Protein AF-A0A842STN9-F1 (afdb_monomer_lite)

Sequence (355 aa):
MSSIGWNVNGSNPKSRVNRVDYIHESNGKIFYVTTGVNTETNQYVDSDLVSQDDIIGVVDLSKEAYLALNEMMARRYVPSITAFGMTSESANKLEEFVRKKSTYLRNAFENAKGEAASRGLKLVSPNDPNMELSFEEFTLACIESYNGKNKFYGDAILTWKHEDCGHVWENTYNNIKQNLGTCPKCDGSYTNQILTNNICENLFRKLGYIKDNTLYQREYSLKKIFPNLDVHHAVHVDGYVELNIKDKNGNYIKLAIEYQGRQHDRRESIGFEAYKFLTHNLDVKKNTREYKKLLIDWQDQIKRDQFKVKYFENENKNGYYLVVIDYDVKLEERQGEIIRQFKEQTGIDISNQLK

pLDDT: mean 77.78, std 22.51, range [23.75, 98.5]

Foldseek 3Di:
DDDDDDDDPDDDDDDFAWDFPDWDDDPNWIWTWTWTPCVPPDVDTDTDIDTPVNDPDADADDPVRVVVVVVCVVVVVDVDDHYHHHDPVVVVVVCVVCVVVLVVLVVVVVVLQVLQVVLQKAFAPPVDRVHGDDSVNQQVQLSVQDPPPDDRAQQRWTWMARNPPRDIDTDGSVCSVVVNDDRCVVVCQVVVLVLLLVLVVCLLVVLVFADPPWDWDAFAFVCVVPVPDPDDRNDTFGTWGFTNDAFPLRATAIETEHEDPQLLDPDCVTNLCVQCSVVVNNVDDPPDPVSVVSVVVSVVVNVVVVVVQVVQLVCLSVNYHYQYHYNPQDSVCSSVSSQVRCCVSRVDRCPVVVD

Structure (mmCIF, N/CA/C/O backbone):
data_AF-A0A842STN9-F1
#
_entry.id   AF-A0A842STN9-F1
#
loop_
_atom_site.group_PDB
_atom_site.id
_atom_site.type_symbol
_atom_site.label_atom_id
_atom_site.label_alt_id
_atom_site.label_comp_id
_atom_site.label_asym_id
_atom_site.label_entity_id
_atom_site.label_seq_id
_atom_site.pdbx_PDB_ins_code
_atom_site.Cartn_x
_atom_site.Cartn_y
_atom_site.Cartn_z
_atom_site.occupancy
_atom_site.B_iso_or_equiv
_atom_site.auth_seq_id
_atom_site.auth_comp_id
_atom_site.auth_asym_id
_atom_site.auth_atom_id
_atom_site.pdbx_PDB_model_num
ATOM 1 N N . MET A 1 1 ? 28.591 55.674 4.150 1.00 33.25 1 MET A N 1
ATOM 2 C CA . MET A 1 1 ? 27.130 55.578 3.957 1.00 33.25 1 MET A CA 1
ATOM 3 C C . MET A 1 1 ? 26.852 54.490 2.928 1.00 33.25 1 MET A C 1
ATOM 5 O O . MET A 1 1 ? 27.421 54.565 1.852 1.00 33.25 1 MET A O 1
ATOM 9 N N . SER A 1 2 ? 26.030 53.508 3.325 1.00 31.44 2 SER A N 1
ATOM 10 C CA . SER A 1 2 ? 25.199 52.577 2.524 1.00 31.44 2 SER A CA 1
ATOM 11 C C . SER A 1 2 ? 25.815 51.624 1.469 1.00 31.44 2 SER A C 1
ATOM 13 O O . SER A 1 2 ? 26.354 52.040 0.453 1.00 31.44 2 SER A O 1
ATOM 15 N N . SER A 1 3 ? 25.593 50.331 1.763 1.00 33.94 3 SER A N 1
ATOM 16 C CA . SER A 1 3 ? 25.534 49.063 0.990 1.00 33.94 3 SER A CA 1
ATOM 17 C C . SER A 1 3 ? 25.112 49.147 -0.492 1.00 33.94 3 SER A C 1
ATOM 19 O O . SER A 1 3 ? 24.377 50.057 -0.853 1.00 33.94 3 SER A O 1
ATOM 21 N N . ILE A 1 4 ? 25.462 48.204 -1.387 1.00 29.80 4 ILE A N 1
ATOM 22 C CA . ILE A 1 4 ? 25.014 46.787 -1.467 1.00 29.80 4 ILE A CA 1
ATOM 23 C C . ILE A 1 4 ? 26.045 45.952 -2.260 1.00 29.80 4 ILE A C 1
ATOM 25 O O . ILE A 1 4 ? 26.559 46.412 -3.275 1.00 29.80 4 ILE A O 1
ATOM 29 N N . GLY A 1 5 ? 26.326 44.723 -1.811 1.00 33.94 5 GLY A N 1
ATOM 30 C CA . GLY A 1 5 ? 27.140 43.741 -2.540 1.00 33.94 5 GLY A CA 1
ATOM 31 C C . GLY A 1 5 ? 26.309 42.756 -3.362 1.00 33.94 5 GLY A C 1
ATOM 32 O O . GLY A 1 5 ? 25.115 42.660 -3.135 1.00 33.94 5 GLY A O 1
ATOM 33 N N . TRP A 1 6 ? 26.966 41.994 -4.241 1.00 23.75 6 TRP A N 1
ATOM 34 C CA . TRP A 1 6 ? 26.728 40.562 -4.476 1.00 23.75 6 TRP A CA 1
ATOM 35 C C . TRP A 1 6 ? 28.045 39.929 -4.932 1.00 23.75 6 TRP A C 1
ATOM 37 O O . TRP A 1 6 ? 28.757 40.460 -5.781 1.00 23.75 6 TRP A O 1
ATOM 47 N N . ASN A 1 7 ? 28.371 38.807 -4.302 1.00 34.47 7 ASN A N 1
ATOM 48 C CA . ASN A 1 7 ? 29.535 37.982 -4.563 1.00 34.47 7 ASN A CA 1
ATOM 49 C C . ASN A 1 7 ? 29.115 36.911 -5.580 1.00 34.47 7 ASN A C 1
ATOM 51 O O . ASN A 1 7 ? 28.191 36.149 -5.296 1.00 34.47 7 ASN A O 1
ATOM 55 N N . VAL A 1 8 ? 29.768 36.849 -6.742 1.00 26.72 8 VAL A N 1
ATOM 56 C CA . VAL A 1 8 ? 29.664 35.715 -7.673 1.00 26.72 8 VAL A CA 1
ATOM 57 C C . VAL A 1 8 ? 31.074 35.406 -8.170 1.00 26.72 8 VAL A C 1
ATOM 59 O O . VAL A 1 8 ? 31.540 35.944 -9.170 1.00 26.72 8 VAL A O 1
ATOM 62 N N . ASN A 1 9 ? 31.784 34.565 -7.419 1.00 33.38 9 ASN A N 1
ATOM 63 C CA . ASN A 1 9 ? 32.996 33.913 -7.900 1.00 33.38 9 ASN A CA 1
ATOM 64 C C . ASN A 1 9 ? 32.600 32.761 -8.826 1.00 33.38 9 ASN A C 1
ATOM 66 O O . ASN A 1 9 ? 31.822 31.895 -8.431 1.00 33.38 9 ASN A O 1
ATOM 70 N N . GLY A 1 10 ? 33.186 32.735 -10.024 1.00 28.61 10 GLY A N 1
ATOM 71 C CA . GLY A 1 10 ? 33.136 31.579 -10.918 1.00 28.61 10 GLY A CA 1
ATOM 72 C C . GLY A 1 10 ? 32.986 31.931 -12.394 1.00 28.61 10 GLY A C 1
ATOM 73 O O . GLY A 1 10 ? 32.081 31.423 -13.048 1.00 28.61 10 GLY A O 1
ATOM 74 N N . SER A 1 11 ? 33.846 32.795 -12.941 1.00 30.22 11 SER A N 1
ATOM 75 C CA . SER A 1 11 ? 33.965 32.938 -14.391 1.00 30.22 11 SER A CA 1
ATOM 76 C C . SER A 1 11 ? 34.753 31.762 -14.981 1.00 30.22 11 SER A C 1
ATOM 78 O O . SER A 1 11 ? 35.899 31.489 -14.636 1.00 30.22 11 SER A O 1
ATOM 80 N N . ASN A 1 12 ? 34.070 31.068 -15.883 1.00 33.78 12 ASN A N 1
ATOM 81 C CA . ASN A 1 12 ? 34.520 30.021 -16.794 1.00 33.78 12 ASN A CA 1
ATOM 82 C C . ASN A 1 12 ? 35.897 30.325 -17.441 1.00 33.78 12 ASN A C 1
ATOM 84 O O . ASN A 1 12 ? 36.041 31.405 -18.029 1.00 33.78 12 ASN A O 1
ATOM 88 N N . PRO A 1 13 ? 36.888 29.410 -17.438 1.00 37.28 13 PRO A N 1
ATOM 89 C CA . PRO A 1 13 ? 38.087 29.595 -18.244 1.00 37.28 13 PRO A CA 1
ATOM 90 C C . PRO A 1 13 ? 37.757 29.311 -19.715 1.00 37.28 13 PRO A C 1
ATOM 92 O O . PRO A 1 13 ? 37.380 28.202 -20.091 1.00 37.28 13 PRO A O 1
ATOM 95 N N . LYS A 1 14 ? 37.894 30.334 -20.565 1.00 37.81 14 LYS A N 1
ATOM 96 C CA . LYS A 1 14 ? 37.842 30.190 -22.026 1.00 37.81 14 LYS A CA 1
ATOM 97 C C . LYS A 1 14 ? 38.996 29.286 -22.478 1.00 37.81 14 LYS A C 1
ATOM 99 O O . LYS A 1 14 ? 40.156 29.668 -22.348 1.00 37.81 14 LYS A O 1
ATOM 104 N N . SER A 1 15 ? 38.684 28.116 -23.028 1.00 37.38 15 SER A N 1
ATOM 105 C CA . SER A 1 15 ? 39.655 27.215 -23.656 1.00 37.38 15 SER A CA 1
ATOM 106 C C . SER A 1 15 ? 40.291 27.885 -24.882 1.00 37.38 15 SER A C 1
ATOM 108 O O . SER A 1 15 ? 39.589 28.199 -25.847 1.00 37.38 15 SER A O 1
ATOM 110 N N . ARG A 1 16 ? 41.608 28.119 -24.851 1.00 40.28 16 ARG A N 1
ATOM 111 C CA . ARG A 1 16 ? 42.390 28.593 -26.005 1.00 40.28 16 ARG A CA 1
ATOM 112 C C . ARG A 1 16 ? 42.904 27.388 -26.801 1.00 40.28 16 ARG A C 1
ATOM 114 O O . ARG A 1 16 ? 43.329 26.398 -26.216 1.00 40.28 16 ARG A O 1
ATOM 121 N N . VAL A 1 17 ? 42.847 27.477 -28.129 1.00 40.00 17 VAL A N 1
ATOM 122 C CA . VAL A 1 17 ? 43.454 26.507 -29.053 1.00 40.00 17 VAL A CA 1
ATOM 123 C C . VAL A 1 17 ? 44.733 27.142 -29.583 1.00 40.00 17 VAL A C 1
ATOM 125 O O . VAL A 1 17 ? 44.665 28.260 -30.098 1.00 40.00 17 VAL A O 1
ATOM 128 N N . ASN A 1 18 ? 45.869 26.451 -29.472 1.00 44.69 18 ASN A N 1
ATOM 129 C CA . ASN A 1 18 ? 47.164 26.957 -29.927 1.00 44.69 18 ASN A CA 1
ATOM 130 C C . ASN A 1 18 ? 47.717 26.103 -31.080 1.00 44.69 18 ASN A C 1
ATOM 132 O O . ASN A 1 18 ? 47.583 24.879 -31.077 1.00 44.69 18 ASN A O 1
ATOM 136 N N . ARG A 1 19 ? 48.362 26.745 -32.057 1.00 46.25 19 ARG A N 1
ATOM 137 C CA . ARG A 1 19 ? 49.140 26.109 -33.131 1.00 46.25 19 ARG A CA 1
ATOM 138 C C . ARG A 1 19 ? 50.621 26.199 -32.775 1.00 46.25 19 ARG A C 1
ATOM 140 O O . ARG A 1 19 ? 51.052 27.244 -32.309 1.00 46.25 19 ARG A O 1
ATOM 147 N N . VAL A 1 20 ? 51.399 25.137 -32.993 1.00 50.66 20 VAL A N 1
ATOM 148 C CA . VAL A 1 20 ? 52.867 25.216 -32.885 1.00 50.66 20 VAL A CA 1
ATOM 149 C C . VAL A 1 20 ? 53.389 25.955 -34.108 1.00 50.66 20 VAL A C 1
ATOM 151 O O . VAL A 1 20 ? 53.215 25.478 -35.231 1.00 50.66 20 VAL A O 1
ATOM 154 N N . ASP A 1 21 ? 54.011 27.107 -33.886 1.00 48.44 21 ASP A N 1
ATOM 155 C CA . ASP A 1 21 ? 54.579 27.908 -34.969 1.00 48.44 21 ASP A CA 1
ATOM 156 C C . ASP A 1 21 ? 56.034 27.532 -35.235 1.00 48.44 21 ASP A C 1
ATOM 158 O O . ASP A 1 21 ? 56.427 27.413 -36.395 1.00 48.44 21 ASP A O 1
ATOM 162 N N . TYR A 1 22 ? 56.826 27.276 -34.187 1.00 47.94 22 TYR A N 1
ATOM 163 C CA . TYR A 1 22 ? 58.155 26.689 -34.340 1.00 47.94 22 TYR A CA 1
ATOM 164 C C . TYR A 1 22 ? 58.669 26.039 -33.047 1.00 47.94 22 TYR A C 1
ATOM 166 O O . TYR A 1 22 ? 58.123 26.221 -31.956 1.00 47.94 22 TYR A O 1
ATOM 174 N N . ILE A 1 23 ? 59.737 25.257 -33.202 1.00 54.19 23 ILE A N 1
ATOM 175 C CA . ILE A 1 23 ? 60.410 24.518 -32.134 1.00 54.19 23 ILE A CA 1
ATOM 176 C C . ILE A 1 23 ? 61.705 25.257 -31.790 1.00 54.19 23 ILE A C 1
ATOM 178 O O . ILE A 1 23 ? 62.507 25.551 -32.677 1.00 54.19 23 ILE A O 1
ATOM 182 N N . HIS A 1 24 ? 61.901 25.563 -30.511 1.00 51.47 24 HIS A N 1
ATOM 183 C CA . HIS A 1 24 ? 63.073 26.267 -30.004 1.00 51.47 24 HIS A CA 1
ATOM 184 C C . HIS A 1 24 ? 63.834 25.377 -29.023 1.00 51.47 24 HIS A C 1
ATOM 186 O O . HIS A 1 24 ? 63.256 24.900 -28.053 1.00 51.47 24 HIS A O 1
ATOM 192 N N . GLU A 1 25 ? 65.130 25.172 -29.241 1.00 56.88 25 GLU A N 1
ATOM 193 C CA . GLU A 1 25 ? 65.984 24.446 -28.299 1.00 56.88 25 GLU A CA 1
ATOM 194 C C . GLU A 1 25 ? 66.880 25.427 -27.538 1.00 56.88 25 GLU A C 1
ATOM 196 O O . GLU A 1 25 ? 67.550 26.268 -28.140 1.00 56.88 25 GLU A O 1
ATOM 201 N N . SER A 1 26 ? 66.887 25.333 -26.208 1.00 57.41 26 SER A N 1
ATOM 202 C CA . SER A 1 26 ? 67.705 26.184 -25.342 1.00 57.41 26 SER A CA 1
ATOM 203 C C . SER A 1 26 ? 68.160 25.419 -24.106 1.00 57.41 26 SER A C 1
ATOM 205 O O . SER A 1 26 ? 67.376 24.702 -23.485 1.00 57.41 26 SER A O 1
ATOM 207 N N . ASN A 1 27 ? 69.442 25.546 -23.751 1.00 54.00 27 ASN A N 1
ATOM 208 C CA . ASN A 1 27 ? 70.073 24.828 -22.634 1.00 54.00 27 ASN A CA 1
ATOM 209 C C . ASN A 1 27 ? 69.821 23.302 -22.648 1.00 54.00 27 ASN A C 1
ATOM 211 O O . ASN A 1 27 ? 69.643 22.690 -21.596 1.00 54.00 27 ASN A O 1
ATOM 215 N N . GLY A 1 28 ? 69.788 22.692 -23.840 1.00 58.44 28 GLY A N 1
ATOM 216 C CA . GLY A 1 28 ? 69.553 21.254 -24.027 1.00 58.44 28 GLY A CA 1
ATOM 217 C C . GLY A 1 28 ? 68.109 20.800 -23.782 1.00 58.44 28 GLY A C 1
ATOM 218 O O . GLY A 1 28 ? 67.869 19.605 -23.630 1.00 58.44 28 GLY A O 1
ATOM 219 N N . LYS A 1 29 ? 67.155 21.737 -23.712 1.00 46.34 29 LYS A N 1
ATOM 220 C CA . LYS A 1 29 ? 65.720 21.460 -23.598 1.00 46.34 29 LYS A CA 1
ATOM 221 C C . LYS A 1 29 ? 64.973 21.988 -24.813 1.00 46.34 29 LYS A C 1
ATOM 223 O O . LYS A 1 29 ? 65.262 23.085 -25.295 1.00 46.34 29 LYS A O 1
ATOM 228 N N . ILE A 1 30 ? 63.996 21.213 -25.279 1.00 49.22 30 ILE A N 1
ATOM 229 C CA . ILE A 1 30 ? 63.129 21.584 -26.396 1.00 49.22 30 ILE A CA 1
ATOM 230 C C . ILE A 1 30 ? 61.880 22.277 -25.851 1.00 49.22 30 ILE A C 1
ATOM 232 O O . ILE A 1 30 ? 61.200 21.775 -24.954 1.00 49.22 30 ILE A O 1
ATOM 236 N N . PHE A 1 31 ? 61.571 23.428 -26.431 1.00 48.12 31 PHE A N 1
ATOM 237 C CA . PHE A 1 31 ? 60.398 24.232 -26.141 1.00 48.12 31 PHE A CA 1
ATOM 238 C C . PHE A 1 31 ? 59.557 24.378 -27.406 1.00 48.12 31 PHE A C 1
ATOM 240 O O . PHE A 1 31 ? 60.072 24.635 -28.498 1.00 48.12 31 PHE A O 1
ATOM 247 N N . TYR A 1 32 ? 58.246 24.239 -27.251 1.00 54.09 32 TYR A N 1
ATOM 248 C CA . TYR A 1 32 ? 57.291 24.461 -28.328 1.00 54.09 32 TYR A CA 1
ATOM 249 C C . TYR A 1 32 ? 56.702 25.853 -28.155 1.00 54.09 32 TYR A C 1
ATOM 251 O O . TYR A 1 32 ? 56.081 26.147 -27.131 1.00 54.09 32 TYR A O 1
ATOM 259 N N . VAL A 1 33 ? 56.920 26.716 -29.147 1.00 50.50 33 VAL A N 1
ATOM 260 C CA . VAL A 1 33 ? 56.316 28.047 -29.168 1.00 50.50 33 VAL A CA 1
ATOM 261 C C . VAL A 1 33 ? 54.974 27.922 -29.860 1.00 50.50 33 VAL A C 1
ATOM 263 O O . VAL A 1 33 ? 54.894 27.507 -31.022 1.00 50.50 33 VAL A O 1
ATOM 266 N N . THR A 1 34 ? 53.914 28.239 -29.120 1.00 53.12 34 THR A N 1
ATOM 267 C CA . THR A 1 34 ? 52.550 28.091 -29.616 1.00 53.12 34 THR A CA 1
ATOM 268 C C . THR A 1 34 ? 51.844 29.431 -29.709 1.00 53.12 34 THR A C 1
ATOM 270 O O . THR A 1 34 ? 52.056 30.311 -28.879 1.00 53.12 34 THR A O 1
ATOM 273 N N . THR A 1 35 ? 50.995 29.571 -30.717 1.00 48.25 35 THR A N 1
ATOM 274 C CA . THR A 1 35 ? 50.320 30.822 -31.060 1.00 48.25 35 THR A CA 1
ATOM 275 C C . THR A 1 35 ? 48.822 30.566 -31.061 1.00 48.25 35 THR A C 1
ATOM 277 O O . THR A 1 35 ? 48.348 29.611 -31.686 1.00 48.25 35 THR A O 1
ATOM 280 N N . GLY A 1 36 ? 48.059 31.374 -30.322 1.00 48.47 36 GLY A N 1
ATOM 281 C CA . GLY A 1 36 ? 46.604 31.224 -30.235 1.00 48.47 36 GLY A CA 1
ATOM 282 C C . GLY A 1 36 ? 45.931 31.380 -31.605 1.00 48.47 36 GLY A C 1
ATOM 283 O O . GLY A 1 36 ? 46.146 32.372 -32.293 1.00 48.47 36 GLY A O 1
ATOM 284 N N . VAL A 1 37 ? 45.095 30.417 -32.011 1.00 42.66 37 VAL A N 1
ATOM 285 C CA . VAL A 1 37 ? 44.549 30.335 -33.389 1.00 42.66 37 VAL A CA 1
ATOM 286 C C . VAL A 1 37 ? 43.215 31.081 -33.565 1.00 42.66 37 VAL A C 1
ATOM 288 O O . VAL A 1 37 ? 42.550 30.939 -34.585 1.00 42.66 37 VAL A O 1
ATOM 291 N N . ASN A 1 38 ? 42.776 31.881 -32.589 1.00 44.59 38 ASN A N 1
ATOM 292 C CA . ASN A 1 38 ? 41.484 32.571 -32.668 1.00 44.59 38 ASN A CA 1
ATOM 293 C C . ASN A 1 38 ? 41.647 34.065 -32.987 1.00 44.59 38 ASN A C 1
ATOM 295 O O . ASN A 1 38 ? 41.547 34.921 -32.109 1.00 44.59 38 ASN A O 1
ATOM 299 N N . THR A 1 39 ? 41.885 34.373 -34.263 1.00 41.91 39 THR A N 1
ATOM 300 C CA . THR A 1 39 ? 42.062 35.750 -34.756 1.00 41.91 39 THR A CA 1
ATOM 301 C C . THR A 1 39 ? 40.782 36.593 -34.732 1.00 41.91 39 THR A C 1
ATOM 303 O O . THR A 1 39 ? 40.861 37.803 -34.906 1.00 41.91 39 THR A O 1
ATOM 306 N N . GLU A 1 40 ? 39.607 35.999 -34.497 1.00 41.47 40 GLU A N 1
ATOM 307 C CA . GLU A 1 40 ? 38.329 36.730 -34.438 1.00 41.47 40 GLU A CA 1
ATOM 308 C C . GLU A 1 40 ? 38.004 37.282 -33.040 1.00 41.47 40 GLU A C 1
ATOM 310 O O . GLU A 1 40 ? 37.150 38.155 -32.908 1.00 41.47 40 GLU A O 1
ATOM 315 N N . THR A 1 41 ? 38.675 36.807 -31.980 1.00 40.12 41 THR A N 1
ATOM 316 C CA . THR A 1 41 ? 38.316 37.163 -30.588 1.00 40.12 41 THR A CA 1
ATOM 317 C C . THR A 1 41 ? 39.462 37.689 -29.727 1.00 40.12 41 THR A C 1
ATOM 319 O O . THR A 1 41 ? 39.207 38.134 -28.605 1.00 40.12 41 THR A O 1
ATOM 322 N N . ASN A 1 42 ? 40.707 37.689 -30.217 1.00 38.78 42 ASN A N 1
ATOM 323 C CA . ASN A 1 42 ? 41.827 38.301 -29.506 1.00 38.78 42 ASN A CA 1
ATOM 324 C C . ASN A 1 42 ? 42.877 38.851 -30.487 1.00 38.78 42 ASN A C 1
ATOM 326 O O . ASN A 1 42 ? 43.546 38.093 -31.180 1.00 38.78 42 ASN A O 1
ATOM 330 N N . GLN A 1 43 ? 43.019 40.177 -30.542 1.00 37.81 43 GLN A N 1
ATOM 331 C CA . GLN A 1 43 ? 43.990 40.869 -31.407 1.00 37.81 43 GLN A CA 1
ATOM 332 C C . GLN A 1 43 ? 45.421 40.880 -30.840 1.00 37.81 43 GLN A C 1
ATOM 334 O O . GLN A 1 43 ? 46.344 41.343 -31.506 1.00 37.81 43 GLN A O 1
ATOM 339 N N . TYR A 1 44 ? 45.610 40.382 -29.616 1.00 41.06 44 TYR A N 1
ATOM 340 C CA . TYR A 1 44 ? 46.921 40.231 -28.999 1.00 41.06 44 TYR A CA 1
ATOM 341 C C . TYR A 1 44 ? 47.312 38.758 -29.008 1.00 41.06 44 TYR A C 1
ATOM 343 O O . TYR A 1 44 ? 46.659 37.912 -28.393 1.00 41.06 44 TYR A O 1
ATOM 351 N N . VAL A 1 45 ? 48.370 38.468 -29.758 1.00 42.12 45 VAL A N 1
ATOM 352 C CA . VAL A 1 45 ? 49.010 37.161 -29.820 1.00 42.12 45 VAL A CA 1
ATOM 353 C C . VAL A 1 45 ? 49.696 36.909 -28.476 1.00 42.12 45 VAL A C 1
ATOM 355 O O . VAL A 1 45 ? 50.778 37.432 -28.233 1.00 42.12 45 VAL A O 1
ATOM 358 N N . ASP A 1 46 ? 49.066 36.131 -27.597 1.00 42.94 46 ASP A N 1
ATOM 359 C CA . ASP A 1 46 ? 49.776 35.513 -26.473 1.00 42.94 46 ASP A CA 1
ATOM 360 C C . ASP A 1 46 ? 50.487 34.273 -27.016 1.00 42.94 46 ASP A C 1
ATOM 362 O O . ASP A 1 46 ? 49.843 33.300 -27.421 1.00 42.94 46 ASP A O 1
ATOM 366 N N . SER A 1 47 ? 51.815 34.336 -27.070 1.00 48.81 47 SER A N 1
ATOM 367 C CA . SER A 1 47 ? 52.664 33.179 -27.322 1.00 48.81 47 SER A CA 1
ATOM 368 C C . SER A 1 47 ? 53.082 32.571 -25.987 1.00 48.81 47 SER A C 1
ATOM 370 O O . SER A 1 47 ? 53.884 33.175 -25.274 1.00 48.81 47 SER A O 1
ATOM 372 N N . ASP A 1 48 ? 52.569 31.386 -25.664 1.00 50.84 48 ASP A N 1
ATOM 373 C CA . ASP A 1 48 ? 53.009 30.632 -24.487 1.00 50.84 48 ASP A CA 1
ATOM 374 C C . ASP A 1 48 ? 54.083 29.609 -24.883 1.00 50.84 48 ASP A C 1
ATOM 376 O O . ASP A 1 48 ? 53.964 28.898 -25.890 1.00 50.84 48 ASP A O 1
ATOM 380 N N . LEU A 1 49 ? 55.138 29.548 -24.069 1.00 44.38 49 LEU A N 1
ATOM 381 C CA . LEU A 1 49 ? 56.222 28.570 -24.152 1.00 44.38 49 LEU A CA 1
ATOM 382 C C . LEU A 1 49 ? 55.856 27.342 -23.318 1.00 44.38 49 LEU A C 1
ATOM 384 O O . LEU A 1 49 ? 55.688 27.449 -22.105 1.00 44.38 49 LEU A O 1
ATOM 388 N N . VAL A 1 50 ? 55.780 26.173 -23.956 1.00 51.81 50 VAL A N 1
ATOM 389 C CA . VAL A 1 50 ? 55.545 24.896 -23.264 1.00 51.81 50 VAL A CA 1
ATOM 390 C C . VAL A 1 50 ? 56.813 24.046 -23.326 1.00 51.81 50 VAL A C 1
ATOM 392 O O . VAL A 1 50 ? 57.347 23.791 -24.409 1.00 51.81 50 VAL A O 1
ATOM 395 N N . SER A 1 51 ? 57.309 23.630 -22.158 1.00 47.66 51 SER A N 1
ATOM 396 C CA . SER A 1 51 ? 58.481 22.755 -22.028 1.00 47.66 51 SER A CA 1
ATOM 397 C C . SER A 1 51 ? 58.137 21.323 -22.439 1.00 47.66 51 SER A C 1
ATOM 399 O O . SER A 1 51 ? 57.073 20.821 -22.081 1.00 47.66 51 SER A O 1
ATOM 401 N N . GLN A 1 52 ? 59.042 20.631 -23.142 1.00 47.00 52 GLN A N 1
ATOM 402 C CA . GLN A 1 52 ? 58.864 19.212 -23.482 1.00 47.00 52 GLN A CA 1
ATOM 403 C C . GLN A 1 52 ? 58.701 18.318 -22.242 1.00 47.00 52 GLN A C 1
ATOM 405 O O . GLN A 1 52 ? 57.979 17.327 -22.303 1.00 47.00 52 GLN A O 1
ATOM 410 N N . ASP A 1 53 ? 59.318 18.686 -21.117 1.00 43.91 53 ASP A N 1
ATOM 411 C CA . ASP A 1 53 ? 59.226 17.934 -19.857 1.00 43.91 53 ASP A CA 1
ATOM 412 C C . ASP A 1 53 ? 57.805 17.961 -19.255 1.00 43.91 53 ASP A C 1
ATOM 414 O O . ASP A 1 53 ? 57.442 17.070 -18.489 1.00 43.91 53 ASP A O 1
ATOM 418 N N . ASP A 1 54 ? 56.989 18.954 -19.630 1.00 41.38 54 ASP A N 1
ATOM 419 C CA . ASP A 1 54 ? 55.594 19.091 -19.194 1.00 41.38 54 ASP A CA 1
ATOM 420 C C . ASP A 1 54 ? 54.618 18.352 -20.135 1.00 41.38 54 ASP A C 1
ATOM 422 O O . ASP A 1 54 ? 53.409 18.296 -19.891 1.00 41.38 54 ASP A O 1
ATOM 426 N N . ILE A 1 55 ? 55.130 17.760 -21.222 1.00 43.69 55 ILE A N 1
ATOM 427 C CA . ILE A 1 55 ? 54.351 17.003 -22.202 1.00 43.69 55 ILE A CA 1
ATOM 428 C C . ILE A 1 55 ? 54.324 15.534 -21.780 1.00 43.69 55 ILE A C 1
ATOM 430 O O . ILE A 1 55 ? 55.262 14.771 -21.987 1.00 43.69 55 ILE A O 1
ATOM 434 N N . ILE A 1 56 ? 53.186 15.123 -21.224 1.00 34.31 56 ILE A N 1
ATOM 435 C CA . ILE A 1 56 ? 52.953 13.762 -20.712 1.00 34.31 56 ILE A CA 1
ATOM 436 C C . ILE A 1 56 ? 52.832 12.717 -21.850 1.00 34.31 56 ILE A C 1
ATOM 438 O O . ILE A 1 56 ? 52.856 11.513 -21.602 1.00 34.31 56 ILE A O 1
ATOM 442 N N . GLY A 1 57 ? 52.715 13.168 -23.107 1.00 38.03 57 GLY A N 1
ATOM 443 C CA . GLY A 1 57 ? 52.752 12.350 -24.324 1.00 38.03 57 GLY A CA 1
ATOM 444 C C . GLY A 1 57 ? 52.341 13.136 -25.577 1.00 38.03 57 GLY A C 1
ATOM 445 O O . GLY A 1 57 ? 51.572 14.090 -25.487 1.00 38.03 57 GLY A O 1
ATOM 446 N N . VAL A 1 58 ? 52.839 12.732 -26.752 1.00 39.28 58 VAL A N 1
ATOM 447 C CA . VAL A 1 58 ? 52.443 13.289 -28.060 1.00 39.28 58 VAL A CA 1
ATOM 448 C C . VAL A 1 58 ? 51.536 12.279 -28.757 1.00 39.28 58 VAL A C 1
ATOM 450 O O . VAL A 1 58 ? 51.942 11.140 -28.984 1.00 39.28 58 VAL A O 1
ATOM 453 N N . VAL A 1 59 ? 50.306 12.678 -29.080 1.00 41.50 59 VAL A N 1
ATOM 454 C CA . VAL A 1 59 ? 49.333 11.835 -29.789 1.00 41.50 59 VAL A CA 1
ATOM 455 C C . VAL A 1 59 ? 48.647 12.613 -30.899 1.00 41.50 59 VAL A C 1
ATOM 457 O O . VAL A 1 59 ? 48.172 13.728 -30.681 1.00 41.50 59 VAL A O 1
ATOM 460 N N . ASP A 1 60 ? 48.548 11.954 -32.052 1.00 38.97 60 ASP A N 1
ATOM 461 C CA . ASP A 1 60 ? 47.751 12.394 -33.188 1.00 38.97 60 ASP A CA 1
ATOM 462 C C . ASP A 1 60 ? 46.236 12.213 -32.875 1.00 38.97 60 ASP A C 1
ATOM 464 O O . ASP A 1 60 ? 45.690 11.113 -33.001 1.00 38.97 60 ASP A O 1
ATOM 468 N N . LEU A 1 61 ? 45.542 13.297 -32.472 1.00 45.16 61 LEU A N 1
ATOM 469 C CA . LEU A 1 61 ? 44.073 13.399 -32.364 1.00 45.16 61 LEU A CA 1
ATOM 470 C C . LEU A 1 61 ? 43.391 14.274 -33.448 1.00 45.16 61 LEU A C 1
ATOM 472 O O . LEU A 1 61 ? 43.864 15.352 -33.812 1.00 45.16 61 LEU A O 1
ATOM 476 N N . SER A 1 62 ? 42.187 13.883 -33.895 1.00 45.94 62 SER A N 1
ATOM 477 C CA . SER A 1 62 ? 41.346 14.733 -34.765 1.00 45.94 62 SER A CA 1
ATOM 478 C C . SER A 1 62 ? 40.587 15.798 -34.028 1.00 45.94 62 SER A C 1
ATOM 480 O O . SER A 1 62 ? 40.395 15.714 -32.822 1.00 45.94 62 SER A O 1
ATOM 482 N N . LYS A 1 63 ? 40.030 16.733 -34.806 1.00 40.97 63 LYS A N 1
ATOM 483 C CA . LYS A 1 63 ? 38.985 17.661 -34.384 1.00 40.97 63 LYS A CA 1
ATOM 484 C C . LYS A 1 63 ? 37.847 16.951 -33.633 1.00 40.97 63 LYS A C 1
ATOM 486 O O . LYS A 1 63 ? 37.436 17.432 -32.586 1.00 40.97 63 LYS A O 1
ATOM 491 N N . GLU A 1 64 ? 37.380 15.795 -34.097 1.00 45.22 64 GLU A N 1
ATOM 492 C CA . GLU A 1 64 ? 36.277 15.046 -33.480 1.00 45.22 64 GLU A CA 1
ATOM 493 C C . GLU A 1 64 ? 36.712 14.294 -32.207 1.00 45.22 64 GLU A C 1
ATOM 495 O O . GLU A 1 64 ? 35.984 14.298 -31.214 1.00 45.22 64 GLU A O 1
ATOM 500 N N . ALA A 1 65 ? 37.924 13.725 -32.178 1.00 48.25 65 ALA A N 1
ATOM 501 C CA . ALA A 1 65 ? 38.507 13.128 -30.971 1.00 48.25 65 ALA A CA 1
ATOM 502 C C . ALA A 1 65 ? 38.802 14.181 -29.893 1.00 48.25 65 ALA A C 1
ATOM 504 O O . ALA A 1 65 ? 38.570 13.946 -28.710 1.00 48.25 65 ALA A O 1
ATOM 505 N N . TYR A 1 66 ? 39.248 15.363 -30.311 1.00 46.94 66 TYR A N 1
ATOM 506 C CA . TYR A 1 66 ? 39.467 16.533 -29.470 1.00 46.94 66 TYR A CA 1
ATOM 507 C C . TYR A 1 66 ? 38.154 17.083 -28.892 1.00 46.94 66 TYR A C 1
ATOM 509 O O . TYR A 1 66 ? 38.105 17.433 -27.715 1.00 46.94 66 TYR A O 1
ATOM 517 N N . LEU A 1 67 ? 37.066 17.111 -29.672 1.00 49.44 67 LEU A N 1
ATOM 518 C CA . LEU A 1 67 ? 35.739 17.507 -29.182 1.00 49.44 67 LEU A CA 1
ATOM 519 C C . LEU A 1 67 ? 35.173 16.500 -28.164 1.00 49.44 67 LEU A C 1
ATOM 521 O O . LEU A 1 67 ? 34.679 16.918 -27.119 1.00 49.44 67 LEU A O 1
ATOM 525 N N . ALA A 1 68 ? 35.328 15.193 -28.398 1.00 53.16 68 ALA A N 1
ATOM 526 C CA . ALA A 1 68 ? 34.946 14.156 -27.432 1.00 53.16 68 ALA A CA 1
ATOM 527 C C . ALA A 1 68 ? 35.787 14.219 -26.140 1.00 53.16 68 ALA A C 1
ATOM 529 O O . ALA A 1 68 ? 35.269 14.066 -25.036 1.00 53.16 68 ALA A O 1
ATOM 530 N N . LEU A 1 69 ? 37.083 14.505 -26.259 1.00 52.84 69 LEU A N 1
ATOM 531 C CA . LEU A 1 69 ? 37.991 14.704 -25.128 1.00 52.84 69 LEU A CA 1
ATOM 532 C C . LEU A 1 69 ? 37.672 15.982 -24.329 1.00 52.84 69 LEU A C 1
ATOM 534 O O . LEU A 1 69 ? 37.745 15.969 -23.099 1.00 52.84 69 LEU A O 1
ATOM 538 N N . ASN A 1 70 ? 37.235 17.053 -24.997 1.00 49.47 70 ASN A N 1
ATOM 539 C CA . ASN A 1 70 ? 36.692 18.251 -24.350 1.00 49.47 70 ASN A CA 1
ATOM 540 C C . ASN A 1 70 ? 35.387 17.958 -23.590 1.00 49.47 70 ASN 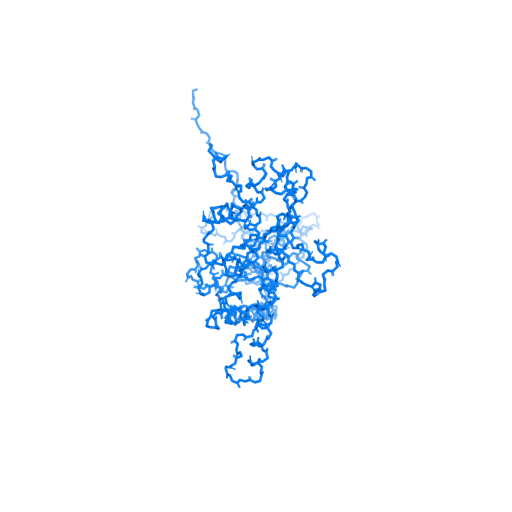A C 1
ATOM 542 O O . ASN A 1 70 ? 35.205 18.450 -22.478 1.00 49.47 70 ASN A O 1
ATOM 546 N N . GLU A 1 71 ? 34.505 17.113 -24.130 1.00 52.06 71 GLU A N 1
ATOM 547 C CA . GLU A 1 71 ? 33.297 16.654 -23.428 1.00 52.06 71 GLU A CA 1
ATOM 548 C C . GLU A 1 71 ? 33.647 15.782 -22.202 1.00 52.06 71 GLU A C 1
ATOM 550 O O . GLU A 1 71 ? 33.025 15.898 -21.144 1.00 52.06 71 GLU A O 1
ATOM 555 N N . MET A 1 72 ? 34.701 14.962 -22.293 1.00 53.56 72 MET A N 1
ATOM 556 C CA . MET A 1 72 ? 35.236 14.191 -21.162 1.00 53.56 72 MET A CA 1
ATOM 557 C C . MET A 1 72 ? 35.881 15.077 -20.080 1.00 53.56 72 MET A C 1
ATOM 559 O O . MET A 1 72 ? 35.713 14.791 -18.891 1.00 53.56 72 MET A O 1
ATOM 563 N N . MET A 1 73 ? 36.564 16.166 -20.460 1.00 49.41 73 MET A N 1
ATOM 564 C CA . MET A 1 73 ? 37.059 17.191 -19.524 1.00 49.41 73 MET A CA 1
ATOM 565 C C . MET A 1 73 ? 35.915 17.941 -18.836 1.00 49.41 73 MET A C 1
ATOM 567 O O . MET A 1 73 ? 35.945 18.110 -17.618 1.00 49.41 73 MET A O 1
ATOM 571 N N . ALA A 1 74 ? 34.879 18.339 -19.582 1.00 46.16 74 ALA A N 1
ATOM 572 C CA . ALA A 1 74 ? 33.697 19.005 -19.026 1.00 46.16 74 ALA A CA 1
ATOM 573 C C . ALA A 1 74 ? 32.988 18.140 -17.964 1.00 46.16 74 ALA A C 1
ATOM 575 O O . ALA A 1 74 ? 32.386 18.663 -17.028 1.00 46.16 74 ALA A O 1
ATOM 576 N N . ARG A 1 75 ? 33.134 16.813 -18.066 1.00 46.09 75 ARG A N 1
ATOM 577 C CA . ARG A 1 75 ? 32.638 15.812 -17.110 1.00 46.09 75 ARG A CA 1
ATOM 578 C C . ARG A 1 75 ? 33.677 15.354 -16.063 1.00 46.09 75 ARG A C 1
ATOM 580 O O . ARG A 1 75 ? 33.415 14.412 -15.326 1.00 46.09 75 ARG A O 1
ATOM 587 N N . ARG A 1 76 ? 34.839 16.022 -15.966 1.00 46.84 76 ARG A N 1
ATOM 588 C CA . ARG A 1 76 ? 35.951 15.777 -15.011 1.00 46.84 76 ARG A CA 1
ATOM 589 C C . ARG A 1 76 ? 36.602 14.386 -15.051 1.00 46.84 76 ARG A C 1
ATOM 591 O O . ARG A 1 76 ? 37.240 13.980 -14.082 1.00 46.84 76 ARG A O 1
ATOM 598 N N . TYR A 1 77 ? 36.508 13.666 -16.166 1.00 44.19 77 TYR A N 1
ATOM 599 C CA . TYR A 1 77 ? 37.172 12.364 -16.315 1.00 44.19 77 TYR A CA 1
ATOM 600 C C . TYR A 1 77 ? 38.662 12.472 -16.697 1.00 44.19 77 TYR A C 1
ATOM 602 O O . TYR A 1 77 ? 39.396 11.500 -16.535 1.00 44.19 77 TYR A O 1
ATOM 610 N N . VAL A 1 78 ? 39.121 13.639 -17.173 1.00 39.88 78 VAL A N 1
ATOM 611 C CA . VAL A 1 78 ? 40.529 13.945 -17.504 1.00 39.88 78 VAL A CA 1
ATOM 612 C C . VAL A 1 78 ? 40.853 15.377 -17.029 1.00 39.88 78 VAL A C 1
ATOM 614 O O . VAL A 1 78 ? 40.012 16.252 -17.233 1.00 39.88 78 VAL A O 1
ATOM 617 N N . PRO A 1 79 ? 42.010 15.648 -16.382 1.00 36.06 79 PRO A N 1
ATOM 618 C CA . PRO A 1 79 ? 42.290 16.953 -15.766 1.00 36.06 79 PRO A CA 1
ATOM 619 C C . PRO A 1 79 ? 42.717 18.075 -16.740 1.00 36.06 79 PRO A C 1
ATOM 621 O O . PRO A 1 79 ? 42.425 19.233 -16.454 1.00 36.06 79 PRO A O 1
ATOM 624 N N . SER A 1 80 ? 43.370 17.772 -17.873 1.00 41.72 80 SER A N 1
ATOM 625 C CA . SER A 1 80 ? 43.662 18.719 -18.975 1.00 41.72 80 SER A CA 1
ATOM 626 C C . SER A 1 80 ? 44.093 17.982 -20.260 1.00 41.72 80 SER A C 1
ATOM 628 O O . SER A 1 80 ? 44.566 16.847 -20.175 1.00 41.72 80 SER A O 1
ATOM 630 N N . ILE A 1 81 ? 43.911 18.588 -21.451 1.00 49.78 81 ILE A N 1
ATOM 631 C CA . ILE A 1 81 ? 44.281 18.004 -22.763 1.00 49.78 81 ILE A CA 1
ATOM 632 C C . ILE A 1 81 ? 44.814 19.070 -23.739 1.00 49.78 81 ILE A C 1
ATOM 634 O O . ILE A 1 81 ? 44.171 20.101 -23.937 1.00 49.78 81 ILE A O 1
ATOM 638 N N . THR A 1 82 ? 45.914 18.751 -24.434 1.00 44.31 82 THR A N 1
ATOM 639 C CA . THR A 1 82 ? 46.468 19.488 -25.593 1.00 44.31 82 THR A CA 1
ATOM 640 C C . THR A 1 82 ? 46.783 18.476 -26.710 1.00 44.31 82 THR A C 1
ATOM 642 O O . THR A 1 82 ? 47.335 17.422 -26.403 1.00 44.31 82 THR A O 1
ATOM 645 N N . ALA A 1 83 ? 46.417 18.724 -27.979 1.00 46.34 83 ALA A N 1
ATOM 646 C CA . ALA A 1 83 ? 46.459 17.694 -29.036 1.00 46.34 83 ALA A CA 1
ATOM 647 C C . ALA A 1 83 ? 46.802 18.210 -30.453 1.00 46.34 83 ALA A C 1
ATOM 649 O O . ALA A 1 83 ? 46.372 19.305 -30.812 1.00 46.34 83 ALA A O 1
ATOM 650 N N . PHE A 1 84 ? 47.500 17.399 -31.270 1.00 43.41 84 PHE A N 1
ATOM 651 C CA . PHE A 1 84 ? 47.969 17.735 -32.632 1.00 43.41 84 PHE A CA 1
ATOM 652 C C . PHE A 1 84 ? 47.843 16.535 -33.601 1.00 43.41 84 PHE A C 1
ATOM 654 O O . PHE A 1 84 ? 48.465 15.546 -33.273 1.00 43.41 84 PHE A O 1
ATOM 661 N N . GLY A 1 85 ? 47.119 16.665 -34.743 1.00 36.62 85 GLY A N 1
ATOM 662 C CA . GLY A 1 85 ? 47.089 15.820 -35.991 1.00 36.62 85 GLY A CA 1
ATOM 663 C C . GLY A 1 85 ? 46.299 14.489 -35.941 1.00 36.62 85 GLY A C 1
ATOM 664 O O . GLY A 1 85 ? 46.178 13.971 -34.876 1.00 36.62 85 GLY A O 1
ATOM 665 N N . MET A 1 86 ? 45.689 13.885 -36.984 1.00 46.22 86 MET A N 1
ATOM 666 C CA . MET A 1 86 ? 45.000 12.557 -36.853 1.00 46.22 86 MET A CA 1
ATOM 667 C C . MET A 1 86 ? 45.219 11.640 -38.053 1.00 46.22 86 MET A C 1
ATOM 669 O O . MET A 1 86 ? 45.075 12.075 -39.194 1.00 46.22 86 MET A O 1
ATOM 673 N N . THR A 1 87 ? 45.400 10.339 -37.800 1.00 46.69 87 THR A N 1
ATOM 674 C CA . THR A 1 87 ? 45.313 9.289 -38.826 1.00 46.69 87 THR A CA 1
ATOM 675 C C . THR A 1 87 ? 43.878 8.762 -39.017 1.00 46.69 87 THR A C 1
ATOM 677 O O . THR A 1 87 ? 43.108 8.615 -38.065 1.00 46.69 87 THR A O 1
ATOM 680 N N . SER A 1 88 ? 43.505 8.411 -40.254 1.00 45.41 88 SER A N 1
ATOM 681 C CA . SER A 1 88 ? 42.163 7.893 -40.591 1.00 45.41 88 SER A CA 1
ATOM 682 C C . SER A 1 88 ? 41.803 6.577 -39.884 1.00 45.41 88 SER A C 1
ATOM 684 O O . SER A 1 88 ? 40.631 6.285 -39.665 1.00 45.41 88 SER A O 1
ATOM 686 N N . GLU A 1 89 ? 42.795 5.775 -39.491 1.00 48.97 89 GLU A N 1
ATOM 687 C CA . GLU A 1 89 ? 42.570 4.519 -38.764 1.00 48.97 89 GLU A CA 1
ATOM 688 C C . GLU A 1 89 ? 42.058 4.764 -37.335 1.00 48.97 89 GLU A C 1
ATOM 690 O O . GLU A 1 89 ? 41.124 4.099 -36.878 1.00 48.97 89 GLU A O 1
ATOM 695 N N . SER A 1 90 ? 42.630 5.749 -36.639 1.00 44.22 90 SER A N 1
ATOM 696 C CA . SER A 1 90 ? 42.202 6.147 -35.295 1.00 44.22 90 SER A CA 1
ATOM 697 C C . SER A 1 90 ? 40.811 6.787 -35.311 1.00 44.22 90 SER A C 1
ATOM 699 O O . SER A 1 90 ? 40.019 6.537 -34.401 1.00 44.22 90 SER A O 1
ATOM 701 N N . ALA A 1 91 ? 40.478 7.516 -36.384 1.00 43.16 91 ALA A N 1
ATOM 702 C CA . ALA A 1 91 ? 39.134 8.040 -36.640 1.00 43.16 91 ALA A CA 1
ATOM 703 C C . ALA A 1 91 ? 38.094 6.917 -36.681 1.00 43.16 91 ALA A C 1
ATOM 705 O O . ALA A 1 91 ? 37.109 6.951 -35.950 1.00 43.16 91 ALA A O 1
ATOM 706 N N . ASN A 1 92 ? 38.368 5.881 -37.478 1.00 47.94 92 ASN A N 1
ATOM 707 C CA . ASN A 1 92 ? 37.453 4.762 -37.675 1.00 47.94 92 ASN A CA 1
ATOM 708 C C . ASN A 1 92 ? 37.261 3.943 -36.390 1.00 47.94 92 ASN A C 1
ATOM 710 O O . ASN A 1 92 ? 36.144 3.528 -36.094 1.00 47.94 92 ASN A O 1
ATOM 714 N N . LYS A 1 93 ? 38.317 3.736 -35.586 1.00 45.53 93 LYS A N 1
ATOM 715 C CA . LYS A 1 93 ? 38.214 3.039 -34.286 1.00 45.53 93 LYS A CA 1
ATOM 716 C C . LYS A 1 93 ? 37.408 3.838 -33.262 1.00 45.53 93 LYS A C 1
ATOM 718 O O . LYS A 1 93 ? 36.635 3.253 -32.502 1.00 45.53 93 LYS A O 1
ATOM 723 N N . LEU A 1 94 ? 37.573 5.161 -33.240 1.00 44.91 94 LEU A N 1
ATOM 724 C CA . LEU A 1 94 ? 36.814 6.043 -32.358 1.00 44.91 94 LEU A CA 1
ATOM 725 C C . LEU A 1 94 ? 35.348 6.134 -32.788 1.00 44.91 94 LEU A C 1
ATOM 727 O O . LEU A 1 94 ? 34.462 5.994 -31.949 1.00 44.91 94 LEU A O 1
ATOM 731 N N . GLU A 1 95 ? 35.086 6.295 -34.084 1.00 45.12 95 GLU A N 1
ATOM 732 C CA . GLU A 1 95 ? 33.738 6.268 -34.644 1.00 45.12 95 GLU A CA 1
ATOM 733 C C . GLU A 1 95 ? 33.070 4.923 -34.358 1.00 45.12 95 GLU A C 1
ATOM 735 O O . GLU A 1 95 ? 31.935 4.885 -33.899 1.00 45.12 95 GLU A O 1
ATOM 740 N N . GLU A 1 96 ? 33.781 3.806 -34.515 1.00 49.50 96 GLU A N 1
ATOM 741 C CA . GLU A 1 96 ? 33.264 2.485 -34.176 1.00 49.50 96 GLU A CA 1
ATOM 742 C C . GLU A 1 96 ? 32.989 2.335 -32.671 1.00 49.50 96 GLU A C 1
ATOM 744 O O . GLU A 1 96 ? 31.983 1.730 -32.299 1.00 49.50 96 GLU A O 1
ATOM 749 N N . PHE A 1 97 ? 33.827 2.895 -31.794 1.00 49.41 97 PHE A N 1
ATOM 750 C CA . PHE A 1 97 ? 33.619 2.885 -30.342 1.00 49.41 97 PHE A CA 1
ATOM 751 C C . PHE A 1 97 ? 32.403 3.724 -29.928 1.00 49.41 97 PHE A C 1
ATOM 753 O O . PHE A 1 97 ? 31.525 3.224 -29.217 1.00 49.41 97 PHE A O 1
ATOM 760 N N . VAL A 1 98 ? 32.311 4.963 -30.419 1.00 51.38 98 VAL A N 1
ATOM 761 C CA . VAL A 1 98 ? 31.175 5.870 -30.196 1.00 51.38 98 VAL A CA 1
ATOM 762 C C . VAL A 1 98 ? 29.903 5.264 -30.780 1.00 51.38 98 VAL A C 1
ATOM 764 O O . VAL A 1 98 ? 28.880 5.220 -30.100 1.00 51.38 98 VAL A O 1
ATOM 767 N N . ARG A 1 99 ? 29.968 4.689 -31.985 1.00 54.38 99 ARG A N 1
ATOM 768 C CA . ARG A 1 99 ? 28.854 3.987 -32.628 1.00 54.38 99 ARG A CA 1
ATOM 769 C C . ARG A 1 99 ? 28.421 2.778 -31.810 1.00 54.38 99 ARG A C 1
ATOM 771 O O . ARG A 1 99 ? 27.244 2.678 -31.501 1.00 54.38 99 ARG A O 1
ATOM 778 N N . LYS A 1 100 ? 29.337 1.898 -31.384 1.00 62.34 100 LYS A N 1
ATOM 779 C CA . LYS A 1 100 ? 29.018 0.717 -30.554 1.00 62.34 100 LYS A CA 1
ATOM 780 C C . LYS A 1 100 ? 28.371 1.109 -29.225 1.00 62.34 100 LYS A C 1
ATOM 782 O O . LYS A 1 100 ? 27.401 0.475 -28.809 1.00 62.34 100 LYS A O 1
ATOM 787 N N . LYS A 1 101 ? 28.878 2.148 -28.558 1.00 67.31 101 LYS A N 1
ATOM 788 C CA . LYS A 1 101 ? 28.322 2.637 -27.286 1.00 67.31 101 LYS A CA 1
ATOM 789 C C . LYS A 1 101 ? 26.993 3.372 -27.478 1.00 67.31 101 LYS A C 1
ATOM 791 O O . LYS A 1 101 ? 26.084 3.164 -26.681 1.00 67.31 101 LYS A O 1
ATOM 796 N N . SER A 1 102 ? 26.834 4.116 -28.572 1.00 73.00 102 SER A N 1
ATOM 797 C CA . SER A 1 102 ? 25.558 4.716 -28.978 1.00 73.00 102 SER A CA 1
ATOM 798 C C . SER A 1 102 ? 24.518 3.645 -29.305 1.00 73.00 102 SER A C 1
ATOM 800 O O . SER A 1 102 ? 23.401 3.725 -28.815 1.00 73.00 102 SER A O 1
ATOM 802 N N . THR A 1 103 ? 24.876 2.591 -30.045 1.00 80.12 103 THR A N 1
ATOM 803 C CA . THR A 1 103 ? 23.981 1.455 -30.318 1.00 80.12 103 THR A CA 1
ATOM 804 C C . THR A 1 103 ? 23.550 0.771 -29.026 1.00 80.12 103 THR A C 1
ATOM 806 O O . THR A 1 103 ? 22.374 0.473 -28.850 1.00 80.12 103 THR A O 1
ATOM 809 N N . TYR A 1 104 ? 24.481 0.557 -28.094 1.00 82.62 104 TYR A N 1
ATOM 810 C CA . TYR A 1 104 ? 24.160 -0.024 -26.795 1.00 82.62 104 TYR A CA 1
ATOM 811 C C . TYR A 1 104 ? 23.168 0.831 -25.997 1.00 82.62 104 TYR A C 1
ATOM 813 O O . TYR A 1 104 ? 22.172 0.300 -25.511 1.00 82.62 104 TYR A O 1
ATOM 821 N N . LEU A 1 105 ? 23.407 2.143 -25.895 1.00 82.31 105 LEU A N 1
ATOM 822 C CA . LEU A 1 105 ? 22.505 3.062 -25.198 1.00 82.31 105 LEU A CA 1
ATOM 823 C C . LEU A 1 105 ? 21.151 3.177 -25.901 1.00 82.31 105 LEU A C 1
ATOM 825 O O . LEU A 1 105 ? 20.133 3.201 -25.223 1.00 82.31 105 LEU A O 1
ATOM 829 N N . ARG A 1 106 ? 21.115 3.182 -27.238 1.00 87.56 106 ARG A N 1
ATOM 830 C CA . ARG A 1 106 ? 19.861 3.160 -28.008 1.00 87.56 106 ARG A CA 1
ATOM 831 C C . ARG A 1 106 ? 19.060 1.902 -27.702 1.00 87.56 106 ARG A C 1
ATOM 833 O O . ARG A 1 106 ? 17.891 1.998 -27.366 1.00 87.56 106 ARG A O 1
ATOM 840 N N . ASN A 1 107 ? 19.699 0.734 -27.709 1.00 89.94 107 ASN A N 1
ATOM 841 C CA . ASN A 1 107 ? 19.030 -0.512 -27.337 1.00 89.94 107 ASN A CA 1
ATOM 842 C C . ASN A 1 107 ? 18.546 -0.485 -25.879 1.00 89.94 107 ASN A C 1
ATOM 844 O O . ASN A 1 107 ? 17.463 -0.975 -25.581 1.00 89.94 107 ASN A O 1
ATOM 848 N N . ALA A 1 108 ? 19.334 0.070 -24.955 1.00 89.50 108 ALA A N 1
ATOM 849 C CA . ALA A 1 108 ? 18.930 0.226 -23.560 1.00 89.50 108 ALA A CA 1
ATOM 850 C C . ALA A 1 108 ? 17.717 1.156 -23.405 1.00 89.50 108 ALA A C 1
ATOM 852 O O . ALA A 1 108 ? 16.810 0.836 -22.643 1.00 89.50 108 ALA A O 1
ATOM 853 N N . PHE A 1 109 ? 17.689 2.255 -24.154 1.00 94.06 109 PHE A N 1
ATOM 854 C CA . PHE A 1 109 ? 16.587 3.206 -24.188 1.00 94.06 109 PHE A CA 1
ATOM 855 C C . PHE A 1 109 ? 15.306 2.576 -24.744 1.00 94.06 109 PHE A C 1
ATOM 857 O O . PHE A 1 109 ? 14.266 2.642 -24.095 1.00 94.06 109 PHE A O 1
ATOM 864 N N . GLU A 1 110 ? 15.390 1.872 -25.876 1.00 95.44 110 GLU A N 1
ATOM 865 C CA . GLU A 1 110 ? 14.249 1.141 -26.445 1.00 95.44 110 GLU A CA 1
ATOM 866 C C . GLU A 1 110 ? 13.738 0.048 -25.495 1.00 95.44 110 GLU A C 1
ATOM 868 O O . GLU A 1 110 ? 12.532 -0.109 -25.312 1.00 95.44 110 GLU A O 1
ATOM 873 N N . ASN A 1 111 ? 14.639 -0.664 -24.809 1.00 93.31 111 ASN A N 1
ATOM 874 C CA . ASN A 1 111 ? 14.246 -1.622 -23.776 1.00 93.31 111 ASN A CA 1
ATOM 875 C C . ASN A 1 111 ? 13.529 -0.933 -22.607 1.00 93.31 111 ASN A C 1
ATOM 877 O O . ASN A 1 111 ? 12.518 -1.443 -22.138 1.00 93.31 111 ASN A O 1
ATOM 881 N N . ALA A 1 112 ? 14.015 0.224 -22.147 1.00 93.62 112 ALA A N 1
ATOM 882 C CA . ALA A 1 112 ? 13.367 0.979 -21.078 1.00 93.62 112 ALA A CA 1
ATOM 883 C C . ALA A 1 112 ? 11.960 1.447 -21.477 1.00 93.62 112 ALA A C 1
ATOM 885 O O . ALA A 1 112 ? 11.040 1.348 -20.667 1.00 93.62 112 ALA A O 1
ATOM 886 N N . LYS A 1 113 ? 11.765 1.876 -22.731 1.00 95.44 113 LYS A N 1
ATOM 887 C CA . LYS A 1 113 ? 10.434 2.183 -23.276 1.00 95.44 113 LYS A CA 1
ATOM 888 C C . LYS A 1 113 ? 9.535 0.952 -23.339 1.00 95.44 113 LYS A C 1
ATOM 890 O O . LYS A 1 113 ? 8.378 1.029 -22.935 1.00 95.44 113 LYS A O 1
ATOM 895 N N . GLY A 1 114 ? 10.061 -0.181 -23.806 1.00 92.31 114 GLY A N 1
ATOM 896 C CA . GLY A 1 114 ? 9.323 -1.445 -23.861 1.00 92.31 114 GLY A CA 1
ATOM 897 C C . GLY A 1 114 ? 8.875 -1.930 -22.479 1.00 92.31 114 GLY A C 1
ATOM 898 O O . GLY A 1 114 ? 7.722 -2.318 -22.311 1.00 92.31 114 GLY A O 1
ATOM 899 N N . GLU A 1 115 ? 9.759 -1.846 -21.482 1.00 89.12 115 GLU A N 1
ATOM 900 C CA . GLU A 1 115 ? 9.448 -2.142 -20.076 1.00 89.12 115 GLU A CA 1
ATOM 901 C C . GLU A 1 115 ? 8.434 -1.157 -19.490 1.00 89.12 115 GLU A C 1
ATOM 903 O O . GLU A 1 115 ? 7.574 -1.559 -18.713 1.00 89.12 115 GLU A O 1
ATOM 908 N N . ALA A 1 116 ? 8.504 0.127 -19.855 1.00 89.56 116 ALA A N 1
ATOM 909 C CA . ALA A 1 116 ? 7.501 1.097 -19.437 1.00 89.56 116 ALA A CA 1
ATOM 910 C C . ALA A 1 116 ? 6.117 0.704 -19.986 1.00 89.56 116 ALA A C 1
ATOM 912 O O . ALA A 1 116 ? 5.168 0.512 -19.224 1.00 89.56 116 ALA A O 1
ATOM 913 N N . ALA A 1 117 ? 6.024 0.500 -21.301 1.00 89.75 117 ALA A N 1
ATOM 914 C CA . ALA A 1 117 ? 4.769 0.209 -21.986 1.00 89.75 117 ALA A CA 1
ATOM 915 C C . ALA A 1 117 ? 4.119 -1.098 -21.505 1.00 89.75 117 ALA A C 1
ATOM 917 O O . ALA A 1 117 ? 2.910 -1.136 -21.283 1.00 89.75 117 ALA A O 1
ATOM 918 N N . SER A 1 118 ? 4.905 -2.157 -21.274 1.00 84.69 118 SER A N 1
ATOM 919 C CA . SER A 1 118 ? 4.385 -3.443 -20.776 1.00 84.69 118 SER A CA 1
ATOM 920 C C . SER A 1 118 ? 3.772 -3.358 -19.372 1.00 84.69 118 SER A C 1
ATOM 922 O O . SER A 1 118 ? 3.078 -4.279 -18.944 1.00 84.69 118 SER A O 1
ATOM 924 N N . ARG A 1 119 ? 4.008 -2.251 -18.660 1.00 82.19 119 ARG A N 1
ATOM 925 C CA . ARG A 1 119 ? 3.573 -2.005 -17.281 1.00 82.19 119 ARG A CA 1
ATOM 926 C C . ARG A 1 119 ? 2.548 -0.876 -17.163 1.00 82.19 119 ARG A C 1
ATOM 928 O O . ARG A 1 119 ? 2.275 -0.440 -16.048 1.00 82.19 119 ARG A O 1
ATOM 935 N N . GLY A 1 120 ? 2.017 -0.366 -18.279 1.00 89.19 120 GLY A N 1
ATOM 936 C CA . GLY A 1 120 ? 1.139 0.811 -18.261 1.00 89.19 120 GLY A CA 1
ATOM 937 C C . GLY A 1 120 ? 1.865 2.074 -17.779 1.00 89.19 120 GLY A C 1
ATOM 938 O O . GLY A 1 120 ? 1.293 2.913 -17.079 1.00 89.19 120 GLY A O 1
ATOM 939 N N . LEU A 1 121 ? 3.158 2.191 -18.094 1.00 94.12 121 LEU A N 1
ATOM 940 C CA . LEU A 1 121 ? 4.006 3.337 -17.778 1.00 94.12 121 LEU A CA 1
ATOM 941 C C . LEU A 1 121 ? 4.475 4.038 -19.053 1.00 94.12 121 LEU A C 1
ATOM 943 O O . LEU A 1 121 ? 4.649 3.428 -20.105 1.00 94.12 121 LEU A O 1
ATOM 947 N N . LYS A 1 122 ? 4.793 5.324 -18.915 1.00 97.12 122 LYS A N 1
ATOM 948 C CA . LYS A 1 122 ? 5.531 6.113 -19.902 1.00 97.12 122 LYS A CA 1
ATOM 949 C C . LYS A 1 122 ? 6.823 6.630 -19.302 1.00 97.12 122 LYS A C 1
ATOM 951 O O . LYS A 1 122 ? 6.843 7.095 -18.164 1.00 97.12 122 LYS A O 1
ATOM 956 N N . LEU A 1 123 ? 7.878 6.589 -20.103 1.00 97.00 123 LEU A N 1
ATOM 957 C CA . LEU A 1 123 ? 9.132 7.263 -19.810 1.00 97.00 123 LEU A CA 1
ATOM 958 C C . LEU A 1 123 ? 9.012 8.712 -20.293 1.00 97.00 123 LEU A C 1
ATOM 960 O O . LEU A 1 123 ? 8.841 8.945 -21.489 1.00 97.00 123 LEU A O 1
ATOM 964 N N . VAL A 1 124 ? 9.034 9.678 -19.378 1.00 97.94 124 VAL A N 1
ATOM 965 C CA . VAL A 1 124 ? 8.757 11.093 -19.690 1.00 97.94 124 VAL A CA 1
ATOM 966 C C . VAL A 1 124 ? 9.954 11.976 -19.368 1.00 97.94 124 VAL A C 1
ATOM 968 O O . VAL A 1 124 ? 10.812 11.588 -18.576 1.00 97.94 124 VAL A O 1
ATOM 971 N N . SER A 1 125 ? 10.025 13.154 -19.988 1.00 96.56 125 SER A N 1
ATOM 972 C CA . SER A 1 125 ? 11.076 14.126 -19.685 1.00 96.56 125 SER A CA 1
ATOM 973 C C . SER A 1 125 ? 10.976 14.586 -18.220 1.00 96.56 125 SER A C 1
ATOM 975 O O . SER A 1 125 ? 9.870 14.876 -17.750 1.00 96.56 125 SER A O 1
ATOM 977 N N . PRO A 1 126 ? 12.105 14.709 -17.492 1.00 92.75 126 PRO A N 1
ATOM 978 C CA . PRO A 1 126 ? 12.117 15.312 -16.156 1.00 92.75 126 PRO A CA 1
ATOM 979 C C . PRO A 1 126 ? 11.728 16.801 -16.181 1.00 92.75 126 PRO A C 1
ATOM 981 O O . PRO A 1 126 ? 11.286 17.340 -15.169 1.00 92.75 126 PRO A O 1
ATOM 984 N N . ASN A 1 127 ? 11.872 17.467 -17.333 1.00 93.56 127 ASN A N 1
ATOM 985 C CA . ASN A 1 127 ? 11.570 18.888 -17.500 1.00 93.56 127 ASN A CA 1
ATOM 986 C C . ASN A 1 127 ? 10.119 19.140 -17.943 1.00 93.56 127 ASN A C 1
ATOM 988 O O . ASN A 1 127 ? 9.567 20.200 -17.651 1.00 93.56 127 ASN A O 1
ATOM 992 N N . ASP A 1 128 ? 9.494 18.179 -18.631 1.00 96.50 128 ASP A N 1
ATOM 993 C CA . ASP A 1 128 ? 8.083 18.232 -19.025 1.00 96.50 128 ASP A CA 1
ATOM 994 C C . ASP A 1 128 ? 7.450 16.826 -19.001 1.00 96.50 128 ASP A C 1
ATOM 996 O O . ASP A 1 128 ? 7.627 16.045 -19.940 1.00 96.50 128 ASP A O 1
ATOM 1000 N N . PRO A 1 129 ? 6.629 16.500 -17.984 1.00 93.94 129 PRO A N 1
ATOM 1001 C CA . PRO A 1 129 ? 5.980 15.194 -17.878 1.00 93.94 129 PRO A CA 1
ATOM 1002 C C . PRO A 1 129 ? 4.919 14.890 -18.947 1.00 93.94 129 PRO A C 1
ATOM 1004 O O . PRO A 1 129 ? 4.263 13.840 -18.898 1.00 93.94 129 PRO A O 1
ATOM 1007 N N . ASN A 1 130 ? 4.654 15.816 -19.868 1.00 95.75 130 ASN A N 1
ATOM 1008 C CA . ASN A 1 130 ? 3.802 15.582 -21.032 1.00 95.75 130 ASN A CA 1
ATOM 1009 C C . ASN A 1 130 ? 4.603 15.231 -22.288 1.00 95.75 130 ASN A C 1
ATOM 1011 O O . ASN A 1 130 ? 4.005 14.765 -23.259 1.00 95.75 130 ASN A O 1
ATOM 1015 N N . MET A 1 131 ? 5.925 15.398 -22.259 1.00 97.00 131 MET A N 1
ATOM 1016 C CA . MET A 1 131 ? 6.827 14.959 -23.315 1.00 97.00 131 MET A CA 1
ATOM 1017 C C . MET A 1 131 ? 7.435 13.603 -22.971 1.00 97.00 131 MET A C 1
ATOM 1019 O O . MET A 1 131 ? 7.719 13.293 -21.814 1.00 97.00 131 MET A O 1
ATOM 1023 N N . GLU A 1 132 ? 7.631 12.775 -23.991 1.00 97.06 132 GLU A N 1
ATOM 1024 C CA . GLU A 1 132 ? 8.388 11.535 -23.848 1.00 97.06 132 GLU A CA 1
ATOM 1025 C C . GLU A 1 132 ? 9.862 11.858 -23.569 1.00 97.06 132 GLU A C 1
ATOM 1027 O O . GLU A 1 132 ? 10.385 12.849 -24.083 1.00 97.06 132 GLU A O 1
ATOM 1032 N N . LEU A 1 133 ? 10.531 11.033 -22.759 1.00 96.12 133 LEU A N 1
ATOM 1033 C CA . LEU A 1 133 ? 11.964 11.185 -22.510 1.00 96.12 133 LEU A CA 1
ATOM 1034 C C . LEU A 1 133 ? 12.718 11.107 -23.844 1.00 96.12 133 LEU A C 1
ATOM 1036 O O . LEU A 1 133 ? 12.479 10.186 -24.626 1.00 96.12 133 LEU A O 1
ATOM 1040 N N . SER A 1 134 ? 13.627 12.043 -24.103 1.00 93.75 134 SER A N 1
ATOM 1041 C CA . SER A 1 134 ? 14.506 12.007 -25.278 1.00 93.75 134 SER A CA 1
ATOM 1042 C C . SER A 1 134 ? 15.687 11.048 -25.086 1.00 93.75 134 SER A C 1
ATOM 1044 O O . SER A 1 134 ? 16.047 10.668 -23.967 1.00 93.75 134 SER A O 1
ATOM 1046 N N . PHE A 1 135 ? 16.330 10.650 -26.187 1.00 88.12 135 PHE A N 1
ATOM 1047 C CA . PHE A 1 135 ? 17.528 9.809 -26.118 1.00 88.12 135 PHE A CA 1
ATOM 1048 C C . PHE A 1 135 ? 18.695 10.536 -25.427 1.00 88.12 135 PHE A C 1
ATOM 1050 O O . PHE A 1 135 ? 19.493 9.920 -24.715 1.00 88.12 135 PHE A O 1
ATOM 1057 N N . GLU A 1 136 ? 18.780 11.850 -25.614 1.00 83.19 136 GLU A N 1
ATOM 1058 C CA . GLU A 1 136 ? 19.764 12.734 -25.002 1.00 83.19 136 GLU A CA 1
ATOM 1059 C C . GLU A 1 136 ? 19.582 12.783 -23.480 1.00 83.19 136 GLU A C 1
ATOM 1061 O O . GLU A 1 136 ? 20.542 12.547 -22.746 1.00 83.19 136 GLU A O 1
ATOM 1066 N N . GLU A 1 137 ? 18.354 12.993 -22.997 1.00 85.75 137 GLU A N 1
ATOM 1067 C CA . GLU A 1 137 ? 18.040 12.985 -21.560 1.00 85.75 137 GLU A CA 1
ATOM 1068 C C . GLU A 1 137 ? 18.285 11.608 -20.930 1.00 85.75 137 GLU A C 1
ATOM 1070 O O . GLU A 1 137 ? 18.884 11.517 -19.859 1.00 85.75 137 GLU A O 1
ATOM 1075 N N . PHE A 1 138 ? 17.903 10.522 -21.612 1.00 89.25 138 PHE A N 1
ATOM 1076 C CA . PHE A 1 138 ? 18.216 9.163 -21.162 1.00 89.25 138 PHE A CA 1
ATOM 1077 C C . PHE A 1 138 ? 19.729 8.935 -21.032 1.00 89.25 138 PH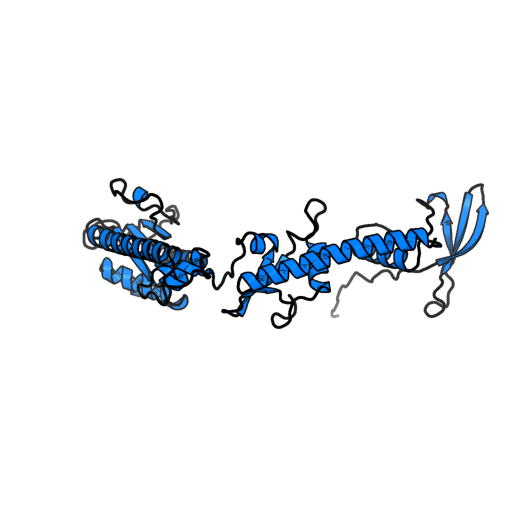E A C 1
ATOM 1079 O O . PHE A 1 138 ? 20.203 8.359 -20.050 1.00 89.25 138 PHE A O 1
ATOM 1086 N N . THR A 1 139 ? 20.499 9.397 -22.019 1.00 82.44 139 THR A N 1
ATOM 1087 C CA . THR A 1 139 ? 21.959 9.268 -22.026 1.00 82.44 139 THR A CA 1
ATOM 1088 C C . THR A 1 139 ? 22.586 10.049 -20.873 1.00 82.44 139 THR A C 1
ATOM 1090 O O . THR A 1 139 ? 23.461 9.513 -20.191 1.00 82.44 139 THR A O 1
ATOM 1093 N N . LEU A 1 140 ? 22.118 11.274 -20.615 1.00 78.56 140 LEU A N 1
ATOM 1094 C CA . LEU A 1 140 ? 22.564 12.088 -19.482 1.00 78.56 140 LEU A CA 1
ATOM 1095 C C . LEU A 1 140 ? 22.286 11.390 -18.145 1.00 78.56 140 LEU A C 1
ATOM 1097 O O . LEU A 1 140 ? 23.217 11.221 -17.361 1.00 78.56 140 LEU A O 1
ATOM 1101 N N . ALA A 1 141 ? 21.073 10.874 -17.932 1.00 82.12 141 ALA A N 1
ATOM 1102 C CA . ALA A 1 141 ? 20.719 10.153 -16.706 1.00 82.12 141 ALA A CA 1
ATOM 1103 C C . ALA A 1 141 ? 21.602 8.909 -16.465 1.00 82.12 141 ALA A C 1
ATOM 1105 O O . ALA A 1 141 ? 22.020 8.630 -15.336 1.00 82.12 141 ALA A O 1
ATOM 1106 N N . CYS A 1 142 ? 21.937 8.168 -17.530 1.00 82.44 142 CYS A N 1
ATOM 1107 C CA . CYS A 1 142 ? 22.859 7.030 -17.450 1.00 82.44 142 CYS A CA 1
ATOM 1108 C C . CYS A 1 142 ? 24.278 7.459 -17.046 1.00 82.44 142 CYS A C 1
ATOM 1110 O O . CYS A 1 142 ? 24.926 6.775 -16.255 1.00 82.44 142 CYS A O 1
ATOM 1112 N N . ILE A 1 143 ? 24.760 8.585 -17.582 1.00 73.94 143 ILE A N 1
ATOM 1113 C CA . ILE A 1 143 ? 26.085 9.135 -17.270 1.00 73.94 143 ILE A CA 1
ATOM 1114 C C . ILE A 1 143 ? 26.143 9.606 -15.816 1.00 73.94 143 ILE A C 1
ATOM 1116 O O . ILE A 1 143 ? 27.083 9.261 -15.106 1.00 73.94 143 ILE A O 1
ATOM 1120 N N . GLU A 1 144 ? 25.136 10.348 -15.360 1.00 74.81 144 GLU A N 1
ATOM 1121 C CA . GLU A 1 144 ? 25.066 10.865 -13.987 1.00 74.81 144 GLU A CA 1
ATOM 1122 C C . GLU A 1 144 ? 25.019 9.743 -12.946 1.00 74.81 144 GLU A C 1
ATOM 1124 O O . GLU A 1 144 ? 25.599 9.857 -11.868 1.00 74.81 144 GLU A O 1
ATOM 1129 N N . SER A 1 145 ? 24.392 8.620 -13.295 1.00 75.44 145 SER A N 1
ATOM 1130 C CA . SER A 1 145 ? 24.278 7.453 -12.415 1.00 75.44 145 SER A CA 1
ATOM 1131 C C . SER A 1 145 ? 25.516 6.543 -12.449 1.00 75.44 145 SER A C 1
ATOM 1133 O O . SER A 1 145 ? 25.611 5.578 -11.684 1.00 75.44 145 SER A O 1
ATOM 1135 N N . TYR A 1 146 ? 26.496 6.823 -13.317 1.00 72.75 146 TYR A N 1
ATOM 1136 C CA . TYR A 1 146 ? 27.705 6.017 -13.444 1.00 72.75 146 TYR A CA 1
ATOM 1137 C C . TYR A 1 146 ? 28.736 6.351 -12.357 1.00 72.75 146 TYR A C 1
ATOM 1139 O O . TYR A 1 146 ? 29.437 7.358 -12.405 1.00 72.75 146 TYR A O 1
ATOM 1147 N N . ASN A 1 147 ? 28.906 5.435 -11.404 1.00 62.66 147 ASN A N 1
ATOM 1148 C CA . ASN A 1 147 ? 29.861 5.560 -10.293 1.00 62.66 147 ASN A CA 1
ATOM 1149 C C . ASN A 1 147 ? 31.178 4.775 -10.493 1.00 62.66 147 ASN A C 1
ATOM 1151 O O . ASN A 1 147 ? 31.914 4.535 -9.535 1.00 62.66 147 ASN A O 1
ATOM 1155 N N . GLY A 1 148 ? 31.465 4.310 -11.715 1.00 55.25 148 GLY A N 1
ATOM 1156 C CA . GLY A 1 148 ? 32.679 3.544 -12.029 1.00 55.25 148 GLY A CA 1
ATOM 1157 C C . GLY A 1 148 ? 32.663 2.062 -11.631 1.00 55.25 148 GLY A C 1
ATOM 1158 O O . GLY A 1 148 ? 33.613 1.354 -11.961 1.00 55.25 148 GLY A O 1
ATOM 1159 N N . LYS A 1 149 ? 31.616 1.569 -10.949 1.00 53.28 149 LYS A N 1
ATOM 1160 C CA . LYS A 1 149 ? 31.519 0.165 -10.494 1.00 53.28 149 LYS A CA 1
ATOM 1161 C C . LYS A 1 149 ? 30.336 -0.614 -11.078 1.00 53.28 149 LYS A C 1
ATOM 1163 O O . LYS A 1 149 ? 30.410 -1.839 -11.149 1.00 53.28 149 LYS A O 1
ATOM 1168 N N . ASN A 1 150 ? 29.278 0.063 -11.528 1.00 54.41 150 ASN A N 1
ATOM 1169 C CA . ASN A 1 150 ? 28.041 -0.583 -11.979 1.00 54.41 150 ASN A CA 1
ATOM 1170 C C . ASN A 1 150 ? 27.862 -0.606 -13.507 1.00 54.41 150 ASN A C 1
ATOM 1172 O O . ASN A 1 150 ? 28.445 0.184 -14.253 1.00 54.41 150 ASN A O 1
ATOM 1176 N N . LYS A 1 151 ? 27.033 -1.547 -13.987 1.00 59.38 151 LYS A N 1
ATOM 1177 C CA . LYS A 1 151 ? 26.635 -1.646 -15.401 1.00 59.38 151 LYS A CA 1
ATOM 1178 C C . LYS A 1 151 ? 25.845 -0.386 -15.788 1.00 59.38 151 LYS A C 1
ATOM 1180 O O . LYS A 1 151 ? 24.795 -0.122 -15.215 1.00 59.38 151 LYS A O 1
ATOM 1185 N N . PHE A 1 152 ? 26.361 0.322 -16.792 1.00 65.94 152 PHE A N 1
ATOM 1186 C CA . PHE A 1 152 ? 26.142 1.720 -17.217 1.00 65.94 152 PHE A CA 1
ATOM 1187 C C . PHE A 1 152 ? 24.729 2.353 -17.197 1.00 65.94 152 PHE A C 1
ATOM 1189 O O . PHE A 1 152 ? 24.637 3.547 -17.433 1.00 65.94 152 PHE A O 1
ATOM 1196 N N . TYR A 1 153 ? 23.635 1.618 -16.989 1.00 78.12 153 TYR A N 1
ATOM 1197 C CA . TYR A 1 153 ? 22.275 2.171 -17.136 1.00 78.12 153 TYR A CA 1
ATOM 1198 C C . TYR A 1 153 ? 21.220 1.557 -16.208 1.00 78.12 153 TYR A C 1
ATOM 1200 O O . TYR A 1 153 ? 20.111 2.071 -16.122 1.00 78.12 153 TYR A O 1
ATOM 1208 N N . GLY A 1 154 ? 21.539 0.465 -15.503 1.00 83.00 154 GLY A N 1
ATOM 1209 C CA . GLY A 1 154 ? 20.595 -0.163 -14.574 1.00 83.00 154 GLY A CA 1
ATOM 1210 C C . GLY A 1 154 ? 20.173 0.782 -13.449 1.00 83.00 154 GLY A C 1
ATOM 1211 O O . GLY A 1 154 ? 19.008 0.830 -13.067 1.00 83.00 154 GLY A O 1
ATOM 1212 N N . ASP A 1 155 ? 21.121 1.582 -12.978 1.00 87.94 155 ASP A N 1
ATOM 1213 C CA . ASP A 1 155 ? 20.918 2.500 -11.861 1.00 87.94 155 ASP A CA 1
ATOM 1214 C C . ASP A 1 155 ? 20.528 3.909 -12.322 1.00 87.94 155 ASP A C 1
ATOM 1216 O O . ASP A 1 155 ? 20.415 4.801 -11.489 1.00 87.94 155 ASP A O 1
ATOM 1220 N N . ALA A 1 156 ? 20.305 4.107 -13.631 1.00 89.94 156 ALA A N 1
ATOM 1221 C CA . ALA A 1 156 ? 19.831 5.373 -14.172 1.00 89.94 156 ALA A CA 1
ATOM 1222 C C . ALA A 1 156 ? 18.509 5.758 -13.502 1.00 89.94 156 ALA A C 1
ATOM 1224 O O . ALA A 1 156 ? 17.529 5.012 -13.607 1.00 89.94 156 ALA A O 1
ATOM 1225 N N . ILE A 1 157 ? 18.494 6.899 -12.812 1.00 93.75 157 ILE A N 1
ATOM 1226 C CA . ILE A 1 157 ? 17.269 7.501 -12.282 1.00 93.75 157 ILE A CA 1
ATOM 1227 C C . ILE A 1 157 ? 16.536 8.138 -13.459 1.00 93.75 157 ILE A C 1
ATOM 1229 O O . ILE A 1 157 ? 17.055 9.040 -14.108 1.00 93.75 157 ILE A O 1
ATOM 1233 N N . LEU A 1 158 ? 15.343 7.633 -13.756 1.00 96.19 158 LEU A N 1
ATOM 1234 C CA . LEU A 1 158 ? 14.510 8.111 -14.853 1.00 96.19 158 LEU A CA 1
ATOM 1235 C C . LEU A 1 158 ? 13.170 8.602 -14.303 1.00 96.19 158 LEU A C 1
ATOM 1237 O O . LEU A 1 158 ? 12.747 8.190 -13.220 1.00 96.19 158 LEU A O 1
ATOM 1241 N N . THR A 1 159 ? 12.501 9.470 -15.062 1.00 97.31 159 THR A N 1
ATOM 1242 C CA . THR A 1 159 ? 11.162 9.961 -14.724 1.00 97.31 159 THR A CA 1
ATOM 1243 C C . THR A 1 159 ? 10.098 9.107 -15.412 1.00 97.31 159 THR A C 1
ATOM 1245 O O . THR A 1 159 ? 10.091 8.934 -16.633 1.00 97.31 159 THR A O 1
ATOM 1248 N N . TRP A 1 160 ? 9.182 8.576 -14.610 1.00 96.69 160 TRP A N 1
ATOM 1249 C CA . TRP A 1 160 ? 8.127 7.657 -15.022 1.00 96.69 160 TRP A CA 1
ATOM 1250 C C . TRP A 1 160 ? 6.769 8.307 -14.820 1.00 96.69 160 TRP A C 1
ATOM 1252 O O . TRP A 1 160 ? 6.562 9.026 -13.845 1.00 96.69 160 TRP A O 1
ATOM 1262 N N . LYS A 1 161 ? 5.823 8.018 -15.710 1.00 96.62 161 LYS A N 1
ATOM 1263 C CA . LYS A 1 161 ? 4.427 8.443 -15.608 1.00 96.62 161 LYS A CA 1
ATOM 1264 C C . LYS A 1 161 ? 3.512 7.236 -15.729 1.00 96.62 161 LYS A C 1
ATOM 1266 O O . LYS A 1 161 ? 3.597 6.508 -16.710 1.00 96.62 161 LYS A O 1
ATOM 1271 N N . HIS A 1 162 ? 2.619 7.032 -14.768 1.00 93.44 162 HIS A N 1
ATOM 1272 C CA . HIS A 1 162 ? 1.608 5.978 -14.874 1.00 93.44 162 HIS A CA 1
ATOM 1273 C C . HIS A 1 162 ? 0.523 6.407 -15.861 1.00 93.44 162 HIS A C 1
ATOM 1275 O O . HIS A 1 162 ? -0.017 7.508 -15.722 1.00 93.44 162 HIS A O 1
ATOM 1281 N N . GLU A 1 163 ? 0.203 5.561 -16.839 1.00 89.50 163 GLU A N 1
ATOM 1282 C CA . GLU A 1 163 ? -0.752 5.897 -17.899 1.00 89.50 163 GLU A CA 1
ATOM 1283 C C . GLU A 1 163 ? -2.160 6.135 -17.348 1.00 89.50 163 GLU A C 1
ATOM 1285 O O . GLU A 1 163 ? -2.800 7.109 -17.743 1.00 89.50 163 GLU A O 1
ATOM 1290 N N . ASP A 1 164 ? -2.600 5.336 -16.371 1.00 79.06 164 ASP A N 1
ATOM 1291 C CA . ASP A 1 164 ? -3.969 5.430 -15.854 1.00 79.06 164 ASP A CA 1
ATOM 1292 C C . ASP A 1 164 ? -4.172 6.618 -14.907 1.00 79.06 164 ASP A C 1
ATOM 1294 O O . ASP A 1 164 ? -5.139 7.370 -15.027 1.00 79.06 164 ASP A O 1
ATOM 1298 N N . CYS A 1 165 ? -3.281 6.791 -13.919 1.00 78.88 165 CYS A N 1
ATOM 1299 C CA . CYS A 1 165 ? -3.458 7.813 -12.873 1.00 78.88 165 CYS A CA 1
ATOM 1300 C C . CYS A 1 165 ? -2.673 9.105 -13.098 1.00 78.88 165 CYS A C 1
ATOM 1302 O O . CYS A 1 165 ? -2.770 10.020 -12.268 1.00 78.88 165 CYS A O 1
ATOM 1304 N N . GLY A 1 166 ? -1.892 9.170 -14.181 1.00 91.88 166 GLY A N 1
ATOM 1305 C CA . GLY A 1 166 ? -1.116 10.335 -14.607 1.00 91.88 166 GLY A CA 1
ATOM 1306 C C . GLY A 1 166 ? -0.018 10.770 -13.636 1.00 91.88 166 GLY A C 1
ATOM 1307 O O . GLY A 1 166 ? 0.586 11.819 -13.845 1.00 91.88 166 GLY A O 1
ATOM 1308 N N . HIS A 1 167 ? 0.221 10.016 -12.560 1.00 92.25 167 HIS A N 1
ATOM 1309 C CA . HIS A 1 167 ? 1.211 10.359 -11.546 1.00 92.25 167 HIS A CA 1
ATOM 1310 C C . HIS A 1 167 ? 2.618 10.187 -12.095 1.00 92.25 167 HIS A C 1
ATOM 1312 O O . HIS A 1 167 ? 2.879 9.216 -12.803 1.00 92.25 167 HIS A O 1
ATOM 1318 N N . VAL A 1 168 ? 3.492 11.119 -11.732 1.00 95.38 168 VAL A N 1
ATOM 1319 C CA . VAL A 1 168 ? 4.868 11.210 -12.207 1.00 95.38 168 VAL A CA 1
ATOM 1320 C C . VAL A 1 168 ? 5.796 11.046 -11.011 1.00 95.38 168 VAL A C 1
ATOM 1322 O O . VAL A 1 168 ? 5.570 11.689 -9.985 1.00 95.38 168 VAL A O 1
ATOM 1325 N N . TRP A 1 169 ? 6.802 10.183 -11.121 1.00 95.25 169 TRP A N 1
ATOM 1326 C CA . TRP A 1 169 ? 7.802 9.969 -10.074 1.00 95.25 169 TRP A CA 1
ATOM 1327 C C . TRP A 1 169 ? 9.138 9.527 -10.668 1.00 95.25 169 TRP A C 1
ATOM 1329 O O . TRP A 1 169 ? 9.212 9.045 -11.799 1.00 95.25 169 TRP A O 1
ATOM 1339 N N . GLU A 1 170 ? 10.195 9.667 -9.878 1.00 95.62 170 GLU A N 1
ATOM 1340 C CA . GLU A 1 170 ? 11.530 9.203 -10.235 1.00 95.62 170 GLU A CA 1
ATOM 1341 C C . GLU A 1 170 ? 11.793 7.816 -9.647 1.00 95.62 170 GLU A C 1
ATOM 1343 O O . GLU A 1 170 ? 11.439 7.524 -8.502 1.00 95.62 170 GLU A O 1
ATOM 1348 N N . ASN A 1 171 ? 12.415 6.940 -10.433 1.00 94.56 171 ASN A N 1
ATOM 1349 C CA . ASN A 1 171 ? 12.897 5.647 -9.954 1.00 94.56 171 ASN A CA 1
ATOM 1350 C C . ASN A 1 171 ? 14.021 5.124 -10.852 1.00 94.56 171 ASN A C 1
ATOM 1352 O O . ASN A 1 171 ? 14.167 5.564 -11.996 1.00 94.56 171 ASN A O 1
ATOM 1356 N N . THR A 1 172 ? 14.799 4.162 -10.359 1.00 93.94 172 THR A N 1
ATOM 1357 C CA . THR A 1 172 ? 15.840 3.540 -11.179 1.00 93.94 172 THR A CA 1
ATOM 1358 C C . THR A 1 172 ? 15.227 2.623 -12.231 1.00 93.94 172 THR A C 1
ATOM 1360 O O . THR A 1 172 ? 14.224 1.944 -11.985 1.00 93.94 172 THR A O 1
ATOM 1363 N N . TYR A 1 173 ? 15.859 2.549 -13.403 1.00 93.00 173 TYR A N 1
ATOM 1364 C CA . TYR A 1 173 ? 15.462 1.597 -14.441 1.00 93.00 173 TYR A CA 1
ATOM 1365 C C . TYR A 1 173 ? 15.429 0.150 -13.921 1.00 93.00 173 TYR A C 1
ATOM 1367 O O . TYR A 1 173 ? 14.477 -0.581 -14.191 1.00 93.00 173 TYR A O 1
ATOM 1375 N N . ASN A 1 174 ? 16.420 -0.261 -13.124 1.00 91.44 174 ASN A N 1
ATOM 1376 C CA . ASN A 1 174 ? 16.454 -1.586 -12.510 1.00 91.44 174 ASN A CA 1
ATOM 1377 C C . ASN A 1 174 ? 15.255 -1.835 -11.593 1.00 91.44 174 ASN A C 1
ATOM 1379 O O . ASN A 1 174 ? 14.704 -2.931 -11.643 1.00 91.44 174 ASN A O 1
ATOM 1383 N N . ASN A 1 175 ? 14.824 -0.852 -10.798 1.00 90.06 175 ASN A N 1
ATOM 1384 C CA . ASN A 1 175 ? 13.653 -1.014 -9.940 1.00 90.06 175 ASN A CA 1
ATOM 1385 C C . ASN A 1 175 ? 12.383 -1.201 -10.768 1.00 90.06 175 ASN A C 1
ATOM 1387 O O . ASN A 1 175 ? 11.596 -2.092 -10.458 1.00 90.06 175 ASN A O 1
ATOM 1391 N N . ILE A 1 176 ? 12.194 -0.437 -11.850 1.00 91.00 176 ILE A N 1
ATOM 1392 C CA . ILE A 1 176 ? 11.071 -0.683 -12.768 1.00 91.00 176 ILE A CA 1
ATOM 1393 C C . ILE A 1 176 ? 11.168 -2.083 -13.358 1.00 91.00 176 ILE A C 1
ATOM 1395 O O . ILE A 1 176 ? 10.236 -2.867 -13.231 1.00 91.00 176 ILE A O 1
ATOM 1399 N N . LYS A 1 177 ? 12.319 -2.438 -13.932 1.00 89.25 177 LYS A N 1
ATOM 1400 C CA . LYS A 1 177 ? 12.549 -3.737 -14.568 1.00 89.25 177 LYS A CA 1
ATOM 1401 C C . LYS A 1 177 ? 12.319 -4.916 -13.614 1.00 89.25 177 LYS A C 1
ATOM 1403 O O . LYS A 1 177 ? 11.769 -5.939 -14.010 1.00 89.25 177 LYS A O 1
ATOM 1408 N N . GLN A 1 178 ? 12.726 -4.786 -12.354 1.00 84.56 178 GLN A N 1
ATOM 1409 C CA . GLN A 1 178 ? 12.536 -5.800 -11.311 1.00 84.56 178 GLN A CA 1
ATOM 1410 C C . GLN A 1 178 ? 11.154 -5.746 -10.656 1.00 84.56 178 GLN A C 1
ATOM 1412 O O . GLN A 1 178 ? 10.886 -6.546 -9.766 1.00 84.56 178 GLN A O 1
ATOM 1417 N N . ASN A 1 179 ? 10.274 -4.843 -11.098 1.00 79.12 179 ASN A N 1
ATOM 1418 C CA . ASN A 1 179 ? 8.948 -4.638 -10.521 1.00 79.12 179 ASN A CA 1
ATOM 1419 C C . ASN A 1 179 ? 8.953 -4.159 -9.058 1.00 79.12 179 ASN A C 1
ATOM 1421 O O . ASN A 1 179 ? 8.027 -4.431 -8.305 1.00 79.12 179 ASN A O 1
ATOM 1425 N N . LEU A 1 180 ? 10.002 -3.446 -8.656 1.00 80.94 180 LEU A N 1
ATOM 1426 C CA . LEU A 1 180 ? 10.137 -2.813 -7.343 1.00 80.94 180 LEU A CA 1
ATOM 1427 C C . LEU A 1 180 ? 9.768 -1.320 -7.368 1.00 80.94 180 LEU A C 1
ATOM 1429 O O . LEU A 1 180 ? 9.632 -0.703 -6.317 1.00 80.94 180 LEU A O 1
ATOM 1433 N N . GLY A 1 181 ? 9.649 -0.716 -8.555 1.00 81.06 181 GLY A N 1
ATOM 1434 C CA . GLY A 1 181 ? 9.355 0.707 -8.732 1.00 81.06 181 GLY A CA 1
ATOM 1435 C C . GLY A 1 181 ? 7.955 0.990 -9.272 1.00 81.06 181 GLY A C 1
ATOM 1436 O O . GLY A 1 181 ? 7.796 1.711 -10.251 1.00 81.06 181 GLY A O 1
ATOM 1437 N N . THR A 1 182 ? 6.933 0.406 -8.664 1.00 84.56 182 THR A N 1
ATOM 1438 C CA . THR A 1 182 ? 5.533 0.650 -9.026 1.00 84.56 182 THR A CA 1
ATOM 1439 C C . THR A 1 182 ? 5.136 2.118 -8.834 1.00 84.56 182 THR A C 1
ATOM 1441 O O . THR A 1 182 ? 5.824 2.898 -8.173 1.00 84.56 182 THR A O 1
ATOM 1444 N N . CYS A 1 183 ? 4.014 2.520 -9.438 1.00 86.06 183 CYS A N 1
ATOM 1445 C CA . CYS A 1 183 ? 3.489 3.870 -9.268 1.00 86.06 183 CYS A CA 1
ATOM 1446 C C . CYS A 1 183 ? 3.120 4.119 -7.799 1.00 86.06 183 CYS A C 1
ATOM 1448 O O . CYS A 1 183 ? 2.149 3.523 -7.344 1.00 86.06 183 CYS A O 1
ATOM 1450 N N . PRO A 1 184 ? 3.760 5.054 -7.075 1.00 79.44 184 PRO A N 1
ATOM 1451 C CA . PRO A 1 184 ? 3.480 5.260 -5.650 1.00 79.44 184 PRO A CA 1
ATOM 1452 C C . PRO A 1 184 ? 2.027 5.656 -5.359 1.00 79.44 184 PRO A C 1
ATOM 1454 O O . PRO A 1 184 ? 1.487 5.377 -4.292 1.00 79.44 184 PRO A O 1
ATOM 1457 N N . LYS A 1 185 ? 1.367 6.308 -6.324 1.00 76.06 185 LYS A N 1
ATOM 1458 C CA . LYS A 1 185 ? -0.050 6.674 -6.229 1.00 76.06 185 LYS A CA 1
ATOM 1459 C C . LYS A 1 185 ? -0.980 5.485 -6.482 1.00 76.06 185 LYS A C 1
ATOM 1461 O O . LYS A 1 185 ? -2.046 5.413 -5.877 1.00 76.06 185 LYS A O 1
ATOM 1466 N N . CYS A 1 186 ? -0.613 4.599 -7.407 1.00 68.81 186 CYS A N 1
ATOM 1467 C CA . CYS A 1 186 ? -1.487 3.540 -7.912 1.00 68.81 186 CYS A CA 1
ATOM 1468 C C . CYS A 1 186 ? -1.233 2.176 -7.242 1.00 68.81 186 CYS A C 1
ATOM 1470 O O . CYS A 1 186 ? -2.191 1.487 -6.910 1.00 68.81 186 CYS A O 1
ATOM 1472 N N . ASP A 1 187 ? 0.014 1.859 -6.895 1.00 68.12 187 ASP A N 1
ATOM 1473 C CA . ASP A 1 187 ? 0.392 0.825 -5.918 1.00 68.12 187 ASP A CA 1
ATOM 1474 C C . ASP A 1 187 ? 0.274 1.336 -4.472 1.00 68.12 187 ASP A C 1
ATOM 1476 O O . ASP A 1 187 ? 0.890 0.854 -3.523 1.00 68.12 187 ASP A O 1
ATOM 1480 N N . GLY A 1 188 ? -0.572 2.350 -4.288 1.00 57.69 188 GLY A N 1
ATOM 1481 C CA . GLY A 1 188 ? -0.837 2.974 -3.011 1.00 57.69 188 GLY A CA 1
ATOM 1482 C C . GLY A 1 188 ? -1.512 2.042 -2.012 1.00 57.69 188 GLY A C 1
ATOM 1483 O O . GLY A 1 188 ? -1.942 2.543 -0.993 1.00 57.69 188 GLY A O 1
ATOM 1484 N N . SER A 1 189 ? -1.648 0.731 -2.239 1.00 62.62 189 SER A N 1
ATOM 1485 C CA . SER A 1 189 ? -2.135 -0.195 -1.208 1.00 62.62 189 SER A CA 1
ATOM 1486 C C . SER A 1 189 ? -1.215 -0.140 0.016 1.00 62.62 189 SER A C 1
ATOM 1488 O O . SER A 1 189 ? -1.684 0.183 1.105 1.00 62.62 189 SER A O 1
ATOM 1490 N N . TYR A 1 190 ? 0.098 -0.275 -0.188 1.00 74.12 190 TYR A N 1
ATOM 1491 C CA . TYR A 1 190 ? 1.099 -0.175 0.874 1.00 74.12 190 TYR A CA 1
ATOM 1492 C C . TYR A 1 190 ? 1.249 1.260 1.399 1.00 74.12 190 TYR A C 1
ATOM 1494 O O . TYR A 1 190 ? 1.310 1.495 2.606 1.00 74.12 190 TYR A O 1
ATOM 1502 N N . THR A 1 191 ? 1.231 2.270 0.520 1.00 81.75 191 THR A N 1
ATOM 1503 C CA . THR A 1 191 ? 1.281 3.675 0.961 1.00 81.75 191 THR A CA 1
ATOM 1504 C C . THR A 1 191 ? 0.041 4.058 1.766 1.00 81.75 191 THR A C 1
ATOM 1506 O O . THR A 1 191 ? 0.156 4.699 2.806 1.00 81.75 191 THR A O 1
ATOM 1509 N N . ASN A 1 192 ? -1.150 3.647 1.336 1.00 87.00 192 ASN A N 1
ATOM 1510 C CA . ASN A 1 192 ? -2.391 3.912 2.048 1.00 87.00 192 ASN A CA 1
ATOM 1511 C C . ASN A 1 192 ? -2.444 3.146 3.359 1.00 87.00 192 ASN A C 1
ATOM 1513 O O . ASN A 1 192 ? -2.859 3.735 4.348 1.00 87.00 192 ASN A O 1
ATOM 1517 N N . GLN A 1 193 ? -1.970 1.903 3.393 1.00 89.81 193 GLN A N 1
ATOM 1518 C CA . GLN A 1 193 ? -1.783 1.141 4.619 1.00 89.81 193 GLN A CA 1
ATOM 1519 C C . GLN A 1 193 ? -0.878 1.902 5.600 1.00 89.81 193 GLN A C 1
ATOM 1521 O O . GLN A 1 193 ? -1.276 2.142 6.739 1.00 89.81 193 GLN A O 1
ATOM 1526 N N . ILE A 1 194 ? 0.299 2.374 5.167 1.00 90.00 194 ILE A N 1
ATOM 1527 C CA . ILE A 1 194 ? 1.202 3.186 6.003 1.00 90.00 194 ILE A CA 1
ATOM 1528 C C . ILE A 1 194 ? 0.519 4.471 6.482 1.00 90.00 194 ILE A C 1
ATOM 1530 O O . ILE A 1 194 ? 0.602 4.806 7.662 1.00 90.00 194 ILE A O 1
ATOM 1534 N N . LEU A 1 195 ? -0.149 5.202 5.589 1.00 91.94 195 LEU A N 1
ATOM 1535 C CA . LEU A 1 195 ? -0.820 6.455 5.932 1.00 91.94 195 LEU A CA 1
ATOM 1536 C C . LEU A 1 195 ? -1.961 6.229 6.930 1.00 91.94 195 LEU A C 1
ATOM 1538 O O . LEU A 1 195 ? -2.074 6.975 7.897 1.00 91.94 195 LEU A O 1
ATOM 1542 N N . THR A 1 196 ? -2.762 5.180 6.745 1.00 95.56 196 THR A N 1
ATOM 1543 C CA . THR A 1 196 ? -3.836 4.787 7.667 1.00 95.56 196 THR A CA 1
ATOM 1544 C C . THR A 1 196 ? -3.271 4.412 9.039 1.00 95.56 196 THR A C 1
ATOM 1546 O O . THR A 1 196 ? -3.765 4.903 10.054 1.00 95.56 196 THR A O 1
ATOM 1549 N N . ASN A 1 197 ? -2.186 3.632 9.078 1.00 95.19 197 ASN A N 1
ATOM 1550 C CA . ASN A 1 197 ? -1.463 3.312 10.310 1.00 95.19 197 ASN A CA 1
ATOM 1551 C C . ASN A 1 197 ? -0.948 4.576 11.017 1.00 95.19 197 ASN A C 1
ATOM 1553 O O . ASN A 1 197 ? -1.170 4.742 12.212 1.00 95.19 197 ASN A O 1
ATOM 1557 N N . ASN A 1 198 ? -0.320 5.500 10.281 1.00 95.06 198 ASN A N 1
ATOM 1558 C CA . ASN A 1 198 ? 0.180 6.763 10.832 1.00 95.06 198 ASN A CA 1
ATOM 1559 C C . ASN A 1 198 ? -0.956 7.635 11.391 1.00 95.06 198 ASN A C 1
ATOM 1561 O O . ASN A 1 198 ? -0.797 8.235 12.451 1.00 95.06 198 ASN A O 1
ATOM 1565 N N . ILE A 1 199 ? -2.098 7.719 10.698 1.00 96.81 199 ILE A N 1
ATOM 1566 C CA . ILE A 1 199 ? -3.280 8.449 11.184 1.00 96.81 199 ILE A CA 1
ATOM 1567 C C . ILE A 1 199 ? -3.773 7.825 12.492 1.00 96.81 199 ILE A C 1
ATOM 1569 O O . ILE A 1 199 ? -3.998 8.551 13.459 1.00 96.81 199 ILE A O 1
ATOM 1573 N N . CYS A 1 200 ? -3.897 6.496 12.544 1.00 97.31 200 CYS A N 1
ATOM 1574 C CA . CYS A 1 200 ? -4.302 5.772 13.745 1.00 97.31 200 CYS A CA 1
ATOM 1575 C C . CYS A 1 200 ? -3.324 6.018 14.906 1.00 97.31 200 CYS A C 1
ATOM 1577 O O . CYS A 1 200 ? -3.738 6.435 15.986 1.00 97.31 200 CYS A O 1
ATOM 1579 N N . GLU A 1 201 ? -2.025 5.803 14.695 1.00 96.25 201 GLU A N 1
ATOM 1580 C CA . GLU A 1 201 ? -1.004 6.005 15.724 1.00 96.25 201 GLU A CA 1
ATOM 1581 C C . GLU A 1 201 ? -1.015 7.446 16.254 1.00 96.25 201 GLU A C 1
ATOM 1583 O O . GLU A 1 201 ? -1.107 7.657 17.464 1.00 96.25 201 GLU A O 1
ATOM 1588 N N . ASN A 1 202 ? -0.985 8.443 15.364 1.00 96.00 202 ASN A N 1
ATOM 1589 C CA . ASN A 1 202 ? -0.976 9.854 15.753 1.00 96.00 202 ASN A CA 1
ATOM 1590 C C . ASN A 1 202 ? -2.245 10.252 16.511 1.00 96.00 202 ASN A C 1
ATOM 1592 O O . ASN A 1 202 ? -2.156 10.981 17.500 1.00 96.00 202 ASN A O 1
ATOM 1596 N N . LEU A 1 203 ? -3.411 9.759 16.081 1.00 97.31 203 LEU A N 1
ATOM 1597 C CA . LEU A 1 203 ? -4.686 9.995 16.754 1.00 97.31 203 LEU A CA 1
ATOM 1598 C C . LEU A 1 203 ? -4.630 9.519 18.211 1.00 97.31 203 LEU A C 1
ATOM 1600 O O . LEU A 1 203 ? -4.853 10.305 19.132 1.00 97.31 203 LEU A O 1
ATOM 1604 N N . PHE A 1 204 ? -4.296 8.247 18.435 1.00 97.31 204 PHE A N 1
ATOM 1605 C CA . PHE A 1 204 ? -4.315 7.668 19.780 1.00 97.31 204 PHE A CA 1
ATOM 1606 C C . PHE A 1 204 ? -3.132 8.123 20.649 1.00 97.31 204 PHE A C 1
ATOM 1608 O O . PHE A 1 204 ? -3.269 8.192 21.873 1.00 97.31 204 PHE A O 1
ATOM 1615 N N . ARG A 1 205 ? -1.995 8.505 20.051 1.00 95.56 205 ARG A N 1
ATOM 1616 C CA . ARG A 1 205 ? -0.873 9.135 20.765 1.00 95.56 205 ARG A CA 1
ATOM 1617 C C . ARG A 1 205 ? -1.223 10.550 21.226 1.00 95.56 205 ARG A C 1
ATOM 16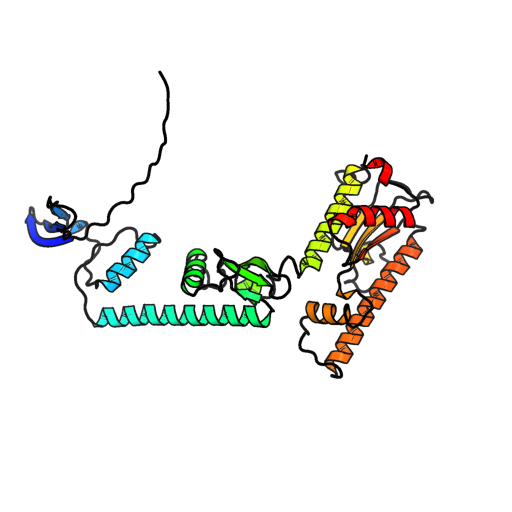19 O O . ARG A 1 205 ? -0.996 10.868 22.389 1.00 95.56 205 ARG A O 1
ATOM 1626 N N . LYS A 1 206 ? -1.846 11.375 20.372 1.00 95.81 206 LYS A N 1
ATOM 1627 C CA . LYS A 1 206 ? -2.297 12.735 20.732 1.00 95.81 206 LYS A CA 1
ATOM 1628 C C . LYS A 1 206 ? -3.302 12.723 21.889 1.00 95.81 206 LYS A C 1
ATOM 1630 O O . LYS A 1 206 ? -3.281 13.618 22.724 1.00 95.81 206 LYS A O 1
ATOM 1635 N N . LEU A 1 207 ? -4.146 11.695 21.951 1.00 96.38 207 LEU A N 1
ATOM 1636 C CA . LEU A 1 207 ? -5.113 11.486 23.033 1.00 96.38 207 LEU A CA 1
ATOM 1637 C C . LEU A 1 207 ? -4.494 10.900 24.319 1.00 96.38 207 LEU A C 1
ATOM 1639 O O . LEU A 1 207 ? -5.201 10.702 25.302 1.00 96.38 207 LEU A O 1
ATOM 1643 N N . GLY A 1 208 ? -3.190 10.594 24.333 1.00 95.88 208 GLY A N 1
ATOM 1644 C CA . GLY A 1 208 ? -2.504 10.011 25.491 1.00 95.88 208 GLY A CA 1
ATOM 1645 C C . GLY A 1 208 ? -2.834 8.535 25.749 1.00 95.88 208 GLY A C 1
ATOM 1646 O O . GLY A 1 208 ? -2.538 8.012 26.825 1.00 95.88 208 GLY A O 1
ATOM 1647 N N . TYR A 1 209 ? -3.439 7.842 24.779 1.00 96.50 209 TYR A N 1
ATOM 1648 C CA . TYR A 1 209 ? -3.795 6.425 24.894 1.00 96.50 209 TYR A CA 1
ATOM 1649 C C . TYR A 1 209 ? -2.660 5.482 24.483 1.00 96.50 209 TYR A C 1
ATOM 1651 O O . TYR A 1 209 ? -2.652 4.329 24.909 1.00 96.50 209 TYR A O 1
ATOM 1659 N N . ILE A 1 210 ? -1.677 5.963 23.721 1.00 95.19 210 ILE A N 1
ATOM 1660 C CA . ILE A 1 210 ? -0.427 5.247 23.433 1.00 95.19 210 ILE A CA 1
ATOM 1661 C C . ILE A 1 210 ? 0.682 5.877 24.279 1.00 95.19 210 ILE A C 1
ATOM 1663 O O . ILE A 1 210 ? 0.937 7.073 24.163 1.00 95.19 210 ILE A O 1
ATOM 1667 N N . LYS A 1 211 ? 1.343 5.085 25.133 1.00 88.75 211 LYS A N 1
ATOM 1668 C CA . LYS A 1 211 ? 2.502 5.553 25.914 1.00 88.75 211 LYS A CA 1
ATOM 1669 C C . LYS A 1 211 ? 3.715 5.724 25.000 1.00 88.75 211 LYS A C 1
ATOM 1671 O O . LYS A 1 211 ? 3.870 4.961 24.050 1.00 88.75 211 LYS A O 1
ATOM 1676 N N . ASP A 1 212 ? 4.624 6.637 25.338 1.00 80.50 212 ASP A N 1
ATOM 1677 C CA . ASP A 1 212 ? 5.817 6.917 24.520 1.00 80.50 212 ASP A CA 1
ATOM 1678 C C . ASP A 1 212 ? 6.675 5.677 24.232 1.00 80.50 212 ASP A C 1
ATOM 1680 O O . ASP A 1 212 ? 7.200 5.536 23.131 1.00 80.50 212 ASP A O 1
ATOM 1684 N N . ASN A 1 213 ? 6.721 4.730 25.174 1.00 78.94 213 ASN A N 1
ATOM 1685 C CA . ASN A 1 213 ? 7.490 3.488 25.051 1.00 78.94 213 ASN A CA 1
ATOM 1686 C C . ASN A 1 213 ? 6.693 2.310 24.457 1.00 78.94 213 ASN A C 1
ATOM 1688 O O . ASN A 1 213 ? 7.252 1.229 24.277 1.00 78.94 213 ASN A O 1
ATOM 1692 N N . THR A 1 214 ? 5.392 2.470 24.196 1.00 81.00 214 THR A N 1
ATOM 1693 C CA . THR A 1 214 ? 4.579 1.416 23.578 1.00 81.00 214 THR A CA 1
ATOM 1694 C C . THR A 1 214 ? 4.766 1.468 22.066 1.00 81.00 214 THR A C 1
ATOM 1696 O O . THR A 1 214 ? 4.459 2.475 21.427 1.00 81.00 214 THR A O 1
ATOM 1699 N N . LEU A 1 215 ? 5.263 0.372 21.489 1.00 84.12 215 LEU A N 1
ATOM 1700 C CA . LEU A 1 215 ? 5.475 0.268 20.049 1.00 84.12 215 LEU A CA 1
ATOM 1701 C C . LEU A 1 215 ? 4.146 -0.005 19.331 1.00 84.12 215 LEU A C 1
ATOM 1703 O O . LEU A 1 215 ? 3.489 -1.014 19.598 1.00 84.12 215 LEU A O 1
ATOM 1707 N N . TYR A 1 216 ? 3.795 0.863 18.386 1.00 88.81 216 TYR A N 1
ATOM 1708 C CA . TYR A 1 216 ? 2.795 0.567 17.367 1.00 88.81 216 TYR A CA 1
ATOM 1709 C C . TYR A 1 216 ? 3.380 -0.459 16.386 1.00 88.81 216 TYR A C 1
ATOM 1711 O O . TYR A 1 216 ? 4.410 -0.209 15.757 1.00 88.81 216 TYR A O 1
ATOM 1719 N N . GLN A 1 217 ? 2.773 -1.639 16.289 1.00 90.06 217 GLN A N 1
ATOM 1720 C CA . GLN A 1 217 ? 3.326 -2.763 15.528 1.00 90.06 217 GLN A CA 1
ATOM 1721 C C . GLN A 1 217 ? 2.676 -2.836 14.151 1.00 90.06 217 GLN A C 1
ATOM 1723 O O . GLN A 1 217 ? 1.467 -3.014 14.065 1.00 90.06 217 GLN A O 1
ATOM 1728 N N . ARG A 1 218 ? 3.471 -2.707 13.085 1.00 88.88 218 ARG A N 1
ATOM 1729 C CA . ARG A 1 218 ? 3.011 -2.837 11.691 1.00 88.88 218 ARG A CA 1
ATOM 1730 C C . ARG A 1 218 ? 3.094 -4.289 11.223 1.00 88.88 218 ARG A C 1
ATOM 1732 O O . ARG A 1 218 ? 3.955 -5.023 11.708 1.00 88.88 218 ARG A O 1
ATOM 1739 N N . GLU A 1 219 ? 2.216 -4.676 10.297 1.00 83.88 219 GLU A N 1
ATOM 1740 C CA . GLU A 1 219 ? 2.147 -6.025 9.704 1.00 83.88 219 GLU A CA 1
ATOM 1741 C C . GLU A 1 219 ? 2.149 -7.134 10.770 1.00 83.88 219 GLU A C 1
ATOM 1743 O O . GLU A 1 219 ? 2.952 -8.076 10.777 1.00 83.88 219 GLU A O 1
ATOM 1748 N N . TYR A 1 220 ? 1.264 -6.991 11.754 1.00 90.44 220 TYR A N 1
ATOM 1749 C CA . TYR A 1 220 ? 1.276 -7.847 12.924 1.00 90.44 220 TYR A CA 1
ATOM 1750 C C . TYR A 1 220 ? 0.531 -9.158 12.663 1.00 90.44 220 TYR A C 1
ATOM 1752 O O . TYR A 1 220 ? -0.667 -9.182 12.382 1.00 90.44 220 TYR A O 1
ATOM 1760 N N . SER A 1 221 ? 1.251 -10.280 12.746 1.00 92.62 221 SER A N 1
ATOM 1761 C CA . SER A 1 221 ? 0.686 -11.609 12.483 1.00 92.62 221 SER A CA 1
ATOM 1762 C C . SER A 1 221 ? -0.479 -11.925 13.422 1.00 92.62 221 SER A C 1
ATOM 1764 O O . SER A 1 221 ? -0.353 -11.828 14.645 1.00 92.62 221 SER A O 1
ATOM 1766 N N . LEU A 1 222 ? -1.584 -12.418 12.856 1.00 93.31 222 LEU A N 1
ATOM 1767 C CA . LEU A 1 222 ? -2.773 -12.788 13.620 1.00 93.31 222 LEU A CA 1
ATOM 1768 C C . LEU A 1 222 ? -2.481 -13.911 14.626 1.00 93.31 222 LEU A C 1
ATOM 1770 O O . LEU A 1 222 ? -3.063 -13.938 15.704 1.00 93.31 222 LEU A O 1
ATOM 1774 N N . LYS A 1 223 ? -1.508 -14.781 14.328 1.00 93.50 223 LYS A N 1
ATOM 1775 C CA . LYS A 1 223 ? -1.044 -15.837 15.238 1.00 93.50 223 LYS A CA 1
ATOM 1776 C C . LYS A 1 223 ? -0.288 -15.289 16.454 1.00 93.50 223 LYS A C 1
ATOM 1778 O O . LYS A 1 223 ? -0.251 -15.942 17.487 1.00 93.50 223 LYS A O 1
ATOM 1783 N N . LYS A 1 224 ? 0.309 -14.094 16.365 1.00 93.44 224 LYS A N 1
ATOM 1784 C CA . LYS A 1 224 ? 0.895 -13.426 17.541 1.00 93.44 224 LYS A CA 1
ATOM 1785 C C . LYS A 1 224 ? -0.191 -12.848 18.449 1.00 93.44 224 LYS A C 1
ATOM 1787 O O . LYS A 1 224 ? -0.058 -12.932 19.663 1.00 93.44 224 LYS A O 1
ATOM 1792 N N . ILE A 1 225 ? -1.266 -12.314 17.861 1.00 94.12 225 ILE A N 1
ATOM 1793 C CA . ILE A 1 225 ? -2.430 -11.801 18.602 1.00 94.12 225 ILE A CA 1
ATOM 1794 C C . ILE A 1 225 ? -3.206 -12.961 19.247 1.00 94.12 225 ILE A C 1
ATOM 1796 O O . ILE A 1 225 ? -3.570 -12.893 20.420 1.00 94.12 225 ILE A O 1
ATOM 1800 N N . PHE A 1 226 ? -3.411 -14.045 18.493 1.00 96.19 226 PHE A N 1
ATOM 1801 C CA . PHE A 1 226 ? -4.184 -15.220 18.888 1.00 96.19 226 PHE A CA 1
ATOM 1802 C C . PHE A 1 226 ? -3.375 -16.513 18.657 1.00 96.19 226 PHE A C 1
ATOM 1804 O O . PHE A 1 226 ? -3.550 -17.182 17.637 1.00 96.19 226 PHE A O 1
ATOM 1811 N N . PRO A 1 227 ? -2.503 -16.914 19.602 1.00 94.75 227 PRO A N 1
ATOM 1812 C CA . PRO A 1 227 ? -1.604 -18.065 19.430 1.00 94.75 227 PRO A CA 1
ATOM 1813 C C . PRO A 1 227 ? -2.293 -19.404 19.154 1.00 94.75 227 PRO A C 1
ATOM 1815 O O . PRO A 1 227 ? -1.723 -20.262 18.481 1.00 94.75 227 PRO A O 1
ATOM 1818 N N . ASN A 1 228 ? -3.521 -19.568 19.651 1.00 94.38 228 ASN A N 1
ATOM 1819 C CA . ASN A 1 228 ? -4.312 -20.791 19.507 1.00 94.38 228 ASN A CA 1
ATOM 1820 C C . ASN A 1 228 ? -5.194 -20.798 18.249 1.00 94.38 228 ASN A C 1
ATOM 1822 O O . ASN A 1 228 ? -5.925 -21.761 18.026 1.00 94.38 228 ASN A O 1
ATOM 1826 N N . LEU A 1 229 ? -5.173 -19.725 17.455 1.00 92.62 229 LEU A N 1
ATOM 1827 C CA . LEU A 1 229 ? -5.972 -19.629 16.245 1.00 92.62 229 LEU A CA 1
ATOM 1828 C C . LEU A 1 229 ? -5.301 -20.412 15.110 1.00 92.62 229 LEU A C 1
ATOM 1830 O O . LEU A 1 229 ? -4.171 -20.109 14.719 1.00 92.62 229 LEU A O 1
ATOM 1834 N N . ASP A 1 230 ? -6.009 -21.404 14.567 1.00 92.94 230 ASP A N 1
ATOM 1835 C CA . ASP A 1 230 ? -5.549 -22.181 13.413 1.00 92.94 230 ASP A CA 1
ATOM 1836 C C . ASP A 1 230 ? -5.761 -21.391 12.114 1.00 92.94 230 ASP A C 1
ATOM 1838 O O . ASP A 1 230 ? -6.742 -21.553 11.389 1.00 92.94 230 ASP A O 1
ATOM 1842 N N . VAL A 1 231 ? -4.856 -20.445 11.870 1.00 89.12 231 VAL A N 1
ATOM 1843 C CA . VAL A 1 231 ? -4.827 -19.611 10.667 1.00 89.12 231 VAL A CA 1
ATOM 1844 C C . VAL A 1 231 ? -3.488 -19.722 9.965 1.00 89.12 231 VAL A C 1
ATOM 1846 O O . VAL A 1 231 ? -2.435 -19.931 10.575 1.00 89.12 231 VAL A O 1
ATOM 1849 N N . HIS A 1 232 ? -3.526 -19.523 8.650 1.00 83.81 232 HIS A N 1
ATOM 1850 C CA . HIS A 1 232 ? -2.323 -19.449 7.841 1.00 83.81 232 HIS A CA 1
ATOM 1851 C C . HIS A 1 232 ? -1.384 -18.351 8.374 1.00 83.81 232 HIS A C 1
ATOM 1853 O O . HIS A 1 232 ? -1.818 -17.244 8.687 1.00 83.81 232 HIS A O 1
ATOM 1859 N N . HIS A 1 233 ? -0.083 -18.642 8.450 1.00 82.75 233 HIS A N 1
ATOM 1860 C CA . HIS A 1 233 ? 0.924 -17.749 9.043 1.00 82.75 233 HIS A CA 1
ATOM 1861 C C . HIS A 1 233 ? 1.017 -16.375 8.357 1.00 82.75 233 HIS A C 1
ATOM 1863 O O . HIS A 1 233 ? 1.409 -15.399 8.991 1.00 82.75 233 HIS A O 1
ATOM 1869 N N . ALA A 1 234 ? 0.633 -16.302 7.080 1.00 80.00 234 ALA A N 1
ATOM 1870 C CA . ALA A 1 234 ? 0.597 -15.063 6.305 1.00 80.00 234 ALA A CA 1
ATOM 1871 C C . ALA A 1 234 ? -0.604 -14.151 6.627 1.00 80.00 234 ALA A C 1
ATOM 1873 O O . ALA A 1 234 ? -0.660 -13.033 6.123 1.00 80.00 234 ALA A O 1
ATOM 1874 N N . VAL A 1 235 ? -1.570 -14.598 7.440 1.00 87.19 235 VAL A N 1
ATOM 1875 C CA . VAL A 1 235 ? -2.682 -13.739 7.868 1.00 87.19 235 VAL A CA 1
ATOM 1876 C C . VAL A 1 235 ? -2.169 -12.765 8.926 1.00 87.19 235 VAL A C 1
ATOM 1878 O O . VAL A 1 235 ? -1.734 -13.163 10.011 1.00 87.19 235 VAL A O 1
ATOM 1881 N N . HIS A 1 236 ? -2.224 -11.480 8.603 1.00 93.44 236 HIS A N 1
ATOM 1882 C CA . HIS A 1 236 ? -1.804 -10.379 9.459 1.00 93.44 236 HIS A CA 1
ATOM 1883 C C . HIS A 1 236 ? -2.884 -9.293 9.507 1.00 93.44 236 HIS A C 1
ATOM 1885 O O . HIS A 1 236 ? -3.887 -9.362 8.785 1.00 93.44 236 HIS A O 1
ATOM 1891 N N . VAL A 1 237 ? -2.682 -8.343 10.416 1.00 95.94 237 VAL A N 1
ATOM 1892 C CA . VAL A 1 237 ? -3.323 -7.026 10.407 1.00 95.94 237 VAL A CA 1
ATOM 1893 C C . VAL A 1 237 ? -2.275 -5.970 10.081 1.00 95.94 237 VAL A C 1
ATOM 1895 O O . VAL A 1 237 ? -1.093 -6.152 10.385 1.00 95.94 237 VAL A O 1
ATOM 1898 N N . ASP A 1 238 ? -2.696 -4.865 9.486 1.00 95.06 238 ASP A N 1
ATOM 1899 C CA . ASP A 1 238 ? -1.776 -3.818 9.036 1.00 95.06 238 ASP A CA 1
ATOM 1900 C C . ASP A 1 238 ? -1.097 -3.081 10.183 1.00 95.06 238 ASP A C 1
ATOM 1902 O O . ASP A 1 238 ? 0.083 -2.732 10.089 1.00 95.06 238 ASP A O 1
ATOM 1906 N N . GLY A 1 239 ? -1.830 -2.885 11.276 1.00 96.38 239 GLY A N 1
ATOM 1907 C CA . GLY A 1 239 ? -1.309 -2.311 12.506 1.00 96.38 239 GLY A CA 1
ATOM 1908 C C . GLY A 1 239 ? -1.983 -2.884 13.741 1.00 96.38 239 GLY A C 1
ATOM 1909 O O . GLY A 1 239 ? -3.131 -3.327 13.700 1.00 96.38 239 GLY A O 1
ATOM 1910 N N . TYR A 1 240 ? -1.254 -2.876 14.852 1.00 97.62 240 TYR A N 1
ATOM 1911 C CA . TYR A 1 240 ? -1.719 -3.354 16.147 1.00 97.62 240 TYR A CA 1
ATOM 1912 C C . TYR A 1 240 ? -1.133 -2.519 17.285 1.00 97.62 240 TYR A C 1
ATOM 1914 O O . TYR A 1 240 ? 0.068 -2.227 17.314 1.00 97.62 240 TYR A O 1
ATOM 1922 N N . VAL A 1 241 ? -1.978 -2.164 18.253 1.00 97.06 241 VAL A N 1
ATOM 1923 C CA . VAL A 1 241 ? -1.574 -1.430 19.453 1.00 97.06 241 VAL A CA 1
ATOM 1924 C C . VAL A 1 241 ? -2.479 -1.746 20.643 1.00 97.06 241 VAL A C 1
ATOM 1926 O O . VAL A 1 241 ? -3.690 -1.908 20.507 1.00 97.06 241 VAL A O 1
ATOM 1929 N N . GLU A 1 242 ? -1.896 -1.793 21.838 1.00 96.88 242 GLU A N 1
ATOM 1930 C CA . GLU A 1 242 ? -2.650 -1.849 23.093 1.00 96.88 242 GLU A CA 1
ATOM 1931 C C . GLU A 1 242 ? -2.813 -0.435 23.650 1.00 96.88 242 GLU A C 1
ATOM 1933 O O . GLU A 1 242 ? -1.834 0.257 23.937 1.00 96.88 242 GLU A O 1
ATOM 1938 N N . LEU A 1 243 ? -4.060 0.005 23.776 1.00 96.94 243 LEU A N 1
ATOM 1939 C CA . LEU A 1 243 ? -4.413 1.341 24.224 1.00 96.94 243 LEU A CA 1
ATOM 1940 C C . LEU A 1 243 ? -4.605 1.368 25.742 1.00 96.94 243 LEU A C 1
ATOM 1942 O O . LEU A 1 243 ? -5.253 0.504 26.335 1.00 96.94 243 LEU A O 1
ATOM 1946 N N . ASN A 1 244 ? -4.113 2.427 26.380 1.00 96.56 244 ASN A N 1
ATOM 1947 C CA . ASN A 1 244 ? -4.286 2.692 27.806 1.00 96.56 244 ASN A CA 1
ATOM 1948 C C . ASN A 1 244 ? -5.671 3.296 28.118 1.00 96.56 244 ASN A C 1
ATOM 1950 O O . ASN A 1 244 ? -5.788 4.327 28.777 1.00 96.56 244 ASN A O 1
ATOM 1954 N N . ILE A 1 245 ? -6.723 2.653 27.618 1.00 96.75 245 ILE A N 1
ATOM 1955 C CA . ILE A 1 245 ? -8.127 2.965 27.884 1.00 96.75 245 ILE A CA 1
ATOM 1956 C C . ILE A 1 245 ? -8.905 1.652 27.990 1.00 96.75 245 ILE A C 1
ATOM 1958 O O . ILE A 1 245 ? -8.583 0.670 27.315 1.00 96.75 245 ILE A O 1
ATOM 1962 N N . LYS A 1 246 ? -9.899 1.625 28.882 1.00 97.88 246 LYS A N 1
ATOM 1963 C CA . LYS A 1 246 ? -10.739 0.450 29.111 1.00 97.88 246 LYS A CA 1
ATOM 1964 C C . LYS A 1 246 ? -12.049 0.537 28.337 1.00 97.88 246 LYS A C 1
ATOM 1966 O O . LYS A 1 246 ? -12.639 1.611 28.254 1.00 97.88 246 LYS A O 1
ATOM 1971 N N . ASP A 1 247 ? -12.494 -0.598 27.810 1.00 97.75 247 ASP A N 1
ATOM 1972 C CA . ASP A 1 247 ? -13.808 -0.762 27.195 1.00 97.75 247 ASP A CA 1
ATOM 1973 C C . ASP A 1 247 ? -14.937 -0.837 28.245 1.00 97.75 247 ASP A C 1
ATOM 1975 O O . ASP A 1 247 ? -14.712 -0.815 29.460 1.00 97.75 247 ASP A O 1
ATOM 1979 N N . LYS A 1 248 ? -16.180 -0.977 27.769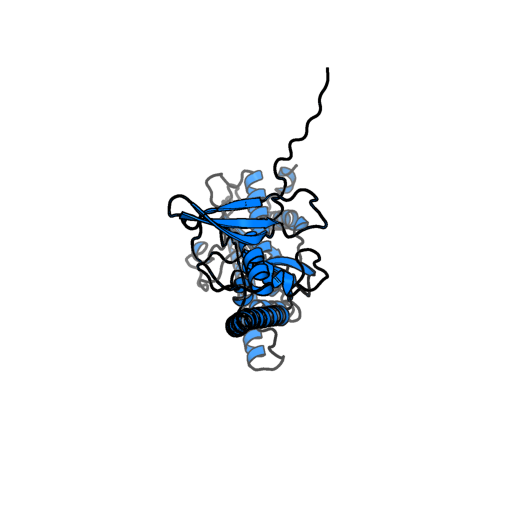 1.00 95.38 248 LYS A N 1
ATOM 1980 C CA . LYS A 1 248 ? -17.375 -1.168 28.612 1.00 95.38 248 LYS A CA 1
ATOM 1981 C C . LYS A 1 248 ? -17.353 -2.432 29.488 1.00 95.38 248 LYS A C 1
ATOM 1983 O O . LYS A 1 248 ? -18.137 -2.519 30.426 1.00 95.38 248 LYS A O 1
ATOM 1988 N N . ASN A 1 249 ? -16.485 -3.397 29.189 1.00 96.19 249 ASN A N 1
ATOM 1989 C CA . ASN A 1 249 ? -16.311 -4.635 29.948 1.00 96.19 249 ASN A CA 1
ATOM 1990 C C . ASN A 1 249 ? -15.139 -4.540 30.949 1.00 96.19 249 ASN A C 1
ATOM 1992 O O . ASN A 1 249 ? -14.865 -5.495 31.671 1.00 96.19 249 ASN A O 1
ATOM 1996 N N . GLY A 1 250 ? -14.439 -3.400 31.006 1.00 97.44 250 GLY A N 1
ATOM 1997 C CA . GLY A 1 250 ? -13.281 -3.182 31.871 1.00 97.44 250 GLY A CA 1
ATOM 1998 C C . GLY A 1 250 ? -11.954 -3.718 31.317 1.00 97.44 250 GLY A C 1
ATOM 1999 O O . GLY A 1 250 ? -10.941 -3.645 32.025 1.00 97.44 250 GLY A O 1
ATOM 2000 N N . ASN A 1 251 ? -11.927 -4.215 30.077 1.00 97.94 251 ASN A N 1
ATOM 2001 C CA . ASN A 1 251 ? -10.715 -4.692 29.413 1.00 97.94 251 ASN A CA 1
ATOM 2002 C C . ASN A 1 251 ? -9.929 -3.523 28.827 1.00 97.94 251 ASN A C 1
ATOM 2004 O O . ASN A 1 251 ? -10.517 -2.603 28.268 1.00 97.94 251 ASN A O 1
ATOM 2008 N N . TYR A 1 252 ? -8.598 -3.593 28.864 1.00 97.38 252 TYR A N 1
ATOM 2009 C CA . TYR A 1 252 ? -7.782 -2.714 28.025 1.00 97.38 252 TYR A CA 1
ATOM 2010 C C . TYR A 1 252 ? -8.005 -3.033 26.548 1.00 97.38 252 TYR A C 1
ATOM 2012 O O . TYR A 1 252 ? -8.017 -4.205 26.152 1.00 97.38 252 TYR A O 1
ATOM 2020 N N . ILE A 1 253 ? -8.172 -1.976 25.755 1.00 98.31 253 ILE A N 1
ATOM 2021 C CA . ILE A 1 253 ? -8.438 -2.079 24.324 1.00 98.31 253 ILE A CA 1
ATOM 2022 C C . ILE A 1 253 ? -7.168 -2.504 23.584 1.00 98.31 253 ILE A C 1
ATOM 2024 O O . ILE A 1 253 ? -6.130 -1.855 23.675 1.00 98.31 253 ILE A O 1
ATOM 2028 N N . LYS A 1 254 ? -7.278 -3.574 22.804 1.00 98.06 254 LYS A N 1
ATOM 2029 C CA . LYS A 1 254 ? -6.268 -4.082 21.876 1.00 98.06 254 LYS A CA 1
ATOM 2030 C C . LYS A 1 254 ? -6.782 -3.820 20.468 1.00 98.06 254 LYS A C 1
ATOM 2032 O O . LYS A 1 254 ? -7.661 -4.527 19.978 1.00 98.06 254 LYS A O 1
ATOM 2037 N N . LEU A 1 255 ? -6.303 -2.741 19.867 1.00 98.31 255 LEU A N 1
ATOM 2038 C CA . LEU A 1 255 ? -6.805 -2.228 18.604 1.00 98.31 255 LEU A CA 1
ATOM 2039 C C . LEU A 1 255 ? -5.932 -2.723 17.452 1.00 98.31 255 LEU A C 1
ATOM 2041 O O . LEU A 1 255 ? -4.740 -2.425 17.397 1.00 98.31 255 LEU A O 1
ATOM 2045 N N . ALA A 1 256 ? -6.550 -3.435 16.519 1.00 98.19 256 ALA A N 1
ATOM 2046 C CA . ALA A 1 256 ? -6.011 -3.695 15.198 1.00 98.19 256 ALA A CA 1
ATOM 2047 C C . ALA A 1 256 ? -6.598 -2.709 14.175 1.00 98.19 256 ALA A C 1
ATOM 2049 O O . ALA A 1 256 ? -7.748 -2.277 14.297 1.00 98.19 256 ALA A O 1
ATOM 2050 N N . ILE A 1 257 ? -5.813 -2.378 13.154 1.00 97.94 257 ILE A N 1
ATOM 2051 C CA . ILE A 1 257 ? -6.241 -1.598 11.990 1.00 97.94 257 ILE A CA 1
ATOM 2052 C C . ILE A 1 257 ? -5.959 -2.402 10.720 1.00 97.94 257 ILE A C 1
ATOM 2054 O O . ILE A 1 257 ? -4.951 -3.106 10.635 1.00 97.94 257 ILE A O 1
ATOM 2058 N N . GLU A 1 258 ? -6.840 -2.272 9.737 1.00 96.69 258 GLU A N 1
ATOM 2059 C CA . GLU A 1 258 ? -6.676 -2.796 8.384 1.00 96.69 258 GLU A CA 1
ATOM 2060 C C . GLU A 1 258 ? -7.083 -1.716 7.378 1.00 96.69 258 GLU A C 1
ATOM 2062 O O . GLU A 1 258 ? -8.108 -1.063 7.549 1.00 96.69 258 GLU A O 1
ATOM 2067 N N . TYR A 1 259 ? -6.314 -1.545 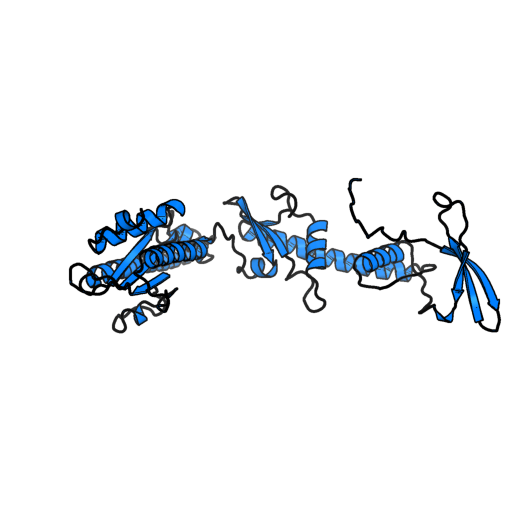6.313 1.00 95.75 259 TYR A N 1
ATOM 2068 C CA . TYR A 1 259 ? -6.693 -0.842 5.103 1.00 95.75 259 TYR A CA 1
ATOM 2069 C C . TYR A 1 259 ? -6.968 -1.872 4.002 1.00 95.75 259 TYR A C 1
ATOM 2071 O O . TYR A 1 259 ? -6.058 -2.483 3.442 1.00 95.75 259 TYR A O 1
ATOM 2079 N N . GLN A 1 260 ? -8.240 -2.060 3.665 1.00 93.62 260 GLN A N 1
ATOM 2080 C CA . GLN A 1 260 ? -8.641 -3.001 2.629 1.00 93.62 260 GLN A CA 1
ATOM 2081 C C . GLN A 1 260 ? -8.472 -2.374 1.252 1.00 93.62 260 GLN A C 1
ATOM 2083 O O . GLN A 1 260 ? -9.313 -1.602 0.805 1.00 93.62 260 GLN A O 1
ATOM 2088 N N . GLY A 1 261 ? -7.394 -2.742 0.556 1.00 90.62 261 GLY A N 1
ATOM 2089 C CA . GLY A 1 261 ? -7.203 -2.416 -0.858 1.00 90.62 261 GLY A CA 1
ATOM 2090 C C . GLY A 1 261 ? -8.331 -2.929 -1.773 1.00 90.62 261 GLY A C 1
ATOM 2091 O O . GLY A 1 261 ? -9.149 -3.768 -1.396 1.00 90.62 261 GLY A O 1
ATOM 2092 N N . ARG A 1 262 ? -8.357 -2.448 -3.024 1.00 90.69 262 ARG A N 1
ATOM 2093 C CA . ARG A 1 262 ? -9.409 -2.771 -4.013 1.00 90.69 262 ARG A CA 1
ATOM 2094 C C . ARG A 1 262 ? -9.650 -4.264 -4.208 1.00 90.69 262 ARG A C 1
ATOM 2096 O O . ARG A 1 262 ? -10.782 -4.652 -4.465 1.00 90.69 262 ARG A O 1
ATOM 2103 N N . GLN A 1 263 ? -8.621 -5.095 -4.065 1.00 93.06 263 GLN A N 1
ATOM 2104 C CA . GLN A 1 263 ? -8.709 -6.550 -4.186 1.00 93.06 263 GLN A CA 1
ATOM 2105 C C . GLN A 1 263 ? -9.670 -7.203 -3.184 1.00 93.06 263 GLN A C 1
ATOM 2107 O O . GLN A 1 263 ? -10.117 -8.322 -3.420 1.00 93.06 263 GLN A O 1
ATOM 2112 N N . HIS A 1 264 ? -10.006 -6.509 -2.096 1.00 93.56 264 HIS A N 1
ATOM 2113 C CA . HIS A 1 264 ? -10.940 -6.979 -1.076 1.00 93.56 264 HIS A CA 1
ATOM 2114 C C . HIS A 1 264 ? -12.413 -6.658 -1.403 1.00 93.56 264 HIS A C 1
ATOM 2116 O O . HIS A 1 264 ? -13.318 -7.105 -0.697 1.00 93.56 264 HIS A O 1
ATOM 2122 N N . ASP A 1 265 ? -12.685 -5.923 -2.488 1.00 92.81 265 ASP A N 1
ATOM 2123 C CA . ASP A 1 265 ? -14.049 -5.692 -2.965 1.00 92.81 265 ASP A CA 1
ATOM 2124 C C . ASP A 1 265 ? -14.698 -7.016 -3.384 1.00 92.81 265 ASP A C 1
ATOM 2126 O O . ASP A 1 265 ? -14.071 -7.834 -4.043 1.00 92.81 265 ASP A O 1
ATOM 2130 N N . ARG A 1 266 ? -15.969 -7.245 -3.043 1.00 94.94 266 ARG A N 1
ATOM 2131 C CA . ARG A 1 266 ? -16.660 -8.510 -3.362 1.00 94.94 266 ARG A CA 1
ATOM 2132 C C . ARG A 1 266 ? -17.135 -8.597 -4.811 1.00 94.94 266 ARG A C 1
ATOM 2134 O O . ARG A 1 266 ? -17.514 -9.672 -5.273 1.00 94.94 266 ARG A O 1
ATOM 2141 N N . ARG A 1 267 ? -17.188 -7.472 -5.523 1.00 93.81 267 ARG A N 1
ATOM 2142 C CA . ARG A 1 267 ? -17.636 -7.412 -6.916 1.00 93.81 267 ARG A CA 1
ATOM 2143 C C . ARG A 1 267 ? -16.496 -7.888 -7.808 1.00 93.81 267 ARG A C 1
ATOM 2145 O O . ARG A 1 267 ? -15.448 -7.255 -7.838 1.00 93.81 267 ARG A O 1
ATOM 2152 N N . GLU A 1 268 ? -16.711 -8.956 -8.576 1.00 94.19 268 GLU A N 1
ATOM 2153 C CA . GLU A 1 268 ? -15.712 -9.504 -9.515 1.00 94.19 268 GLU A CA 1
ATOM 2154 C C . GLU A 1 268 ? -15.138 -8.414 -10.438 1.00 94.19 268 GLU A C 1
ATOM 2156 O O . GLU A 1 268 ? -13.929 -8.303 -10.596 1.00 94.19 268 GLU A O 1
ATOM 2161 N N . SER A 1 269 ? -15.983 -7.521 -10.958 1.00 91.69 269 SER A N 1
ATOM 2162 C CA . SER A 1 269 ? -15.559 -6.433 -11.849 1.00 91.69 269 SER A CA 1
ATOM 2163 C C . SER A 1 269 ? -14.604 -5.409 -11.223 1.00 91.69 269 SER A C 1
ATOM 2165 O O . SER A 1 269 ? -14.064 -4.583 -11.949 1.00 91.69 269 SER A O 1
ATOM 2167 N N . ILE A 1 270 ? -14.444 -5.402 -9.897 1.00 89.94 270 ILE A N 1
ATOM 2168 C CA . ILE A 1 270 ? -13.579 -4.460 -9.174 1.00 89.94 270 ILE A CA 1
ATOM 2169 C C . ILE A 1 270 ? -12.508 -5.228 -8.405 1.00 89.94 270 ILE A C 1
ATOM 2171 O O . ILE A 1 270 ? -11.320 -5.042 -8.657 1.00 89.94 270 ILE A O 1
ATOM 2175 N N . GLY A 1 271 ? -12.923 -6.113 -7.498 1.00 93.38 271 GLY A N 1
ATOM 2176 C CA . GLY A 1 271 ? -12.012 -6.834 -6.620 1.00 93.38 271 GLY A CA 1
ATOM 2177 C C . GLY A 1 271 ? -11.171 -7.860 -7.352 1.00 93.38 271 GLY A C 1
ATOM 2178 O O . GLY A 1 271 ? -9.958 -7.896 -7.164 1.00 93.38 271 GLY A O 1
ATOM 2179 N N . PHE A 1 272 ? -11.775 -8.647 -8.244 1.00 96.44 272 PHE A N 1
ATOM 2180 C CA . PHE A 1 272 ? -11.023 -9.668 -8.967 1.00 96.44 272 PHE A CA 1
ATOM 2181 C C . PHE A 1 272 ? -10.064 -9.058 -9.996 1.00 96.44 272 PHE A C 1
ATOM 2183 O O . PHE A 1 272 ? -8.932 -9.519 -10.126 1.00 96.44 272 PHE A O 1
ATOM 2190 N N . GLU A 1 273 ? -10.455 -7.980 -10.679 1.00 89.50 273 GLU A N 1
ATOM 2191 C CA . GLU A 1 273 ? -9.534 -7.274 -11.581 1.00 89.50 273 GLU A CA 1
ATOM 2192 C C . GLU A 1 273 ? -8.381 -6.602 -10.816 1.00 89.50 273 GLU A C 1
ATOM 2194 O O . GLU A 1 273 ? -7.228 -6.698 -11.237 1.00 89.50 273 GLU A O 1
ATOM 2199 N N . ALA A 1 274 ? -8.642 -6.016 -9.641 1.00 89.00 274 ALA A N 1
ATOM 2200 C CA . ALA A 1 274 ? -7.577 -5.521 -8.766 1.00 89.00 274 ALA A CA 1
ATOM 2201 C C . ALA A 1 274 ? -6.669 -6.655 -8.256 1.00 89.00 274 ALA A C 1
ATOM 2203 O O . ALA A 1 274 ? -5.452 -6.496 -8.192 1.00 89.00 274 ALA A O 1
ATOM 2204 N N . TYR A 1 275 ? -7.230 -7.824 -7.947 1.00 93.62 275 TYR A N 1
ATOM 2205 C CA . TYR A 1 275 ? -6.458 -9.005 -7.564 1.00 93.62 275 TYR A CA 1
ATOM 2206 C C . TYR A 1 275 ? -5.564 -9.508 -8.704 1.00 93.62 275 TYR A C 1
ATOM 2208 O O . TYR A 1 275 ? -4.390 -9.814 -8.484 1.00 93.62 275 TYR A O 1
ATOM 2216 N N . LYS A 1 276 ? -6.075 -9.553 -9.941 1.00 92.25 276 LYS A N 1
ATOM 2217 C CA . LYS A 1 276 ? -5.269 -9.870 -11.129 1.00 92.25 276 LYS A CA 1
ATOM 2218 C C . LYS A 1 276 ? -4.116 -8.890 -11.300 1.00 92.25 276 LYS A C 1
ATOM 2220 O O . LYS A 1 276 ? -3.007 -9.329 -11.589 1.00 92.25 276 LYS A O 1
ATOM 2225 N N . PHE A 1 277 ? -4.366 -7.596 -11.104 1.00 85.50 277 PHE A N 1
ATOM 2226 C CA . PHE A 1 277 ? -3.326 -6.571 -11.150 1.00 85.50 277 PHE A CA 1
ATOM 2227 C C . PHE A 1 277 ? -2.227 -6.850 -10.116 1.00 85.50 277 PHE A C 1
ATOM 2229 O O . PHE A 1 277 ? -1.069 -7.014 -10.490 1.00 85.50 277 PHE A O 1
ATOM 2236 N N . LEU A 1 278 ? -2.594 -7.019 -8.841 1.00 83.94 278 LEU A N 1
ATOM 2237 C CA . LEU A 1 278 ? -1.638 -7.251 -7.747 1.00 83.94 278 LEU A CA 1
ATOM 2238 C C . LEU A 1 278 ? -0.866 -8.571 -7.866 1.00 83.94 278 LEU A C 1
ATOM 2240 O O . LEU A 1 278 ? 0.263 -8.682 -7.396 1.00 83.94 278 LEU A O 1
ATOM 2244 N N . THR A 1 279 ? -1.471 -9.589 -8.477 1.00 86.62 279 THR A N 1
ATOM 2245 C CA . THR A 1 279 ? -0.828 -10.893 -8.694 1.00 86.62 279 THR A CA 1
ATOM 2246 C C . THR A 1 279 ? -0.103 -10.998 -10.036 1.00 86.62 279 THR A C 1
ATOM 2248 O O . THR A 1 279 ? 0.484 -12.042 -10.308 1.00 86.62 279 THR A O 1
ATOM 2251 N N . HIS A 1 280 ? -0.087 -9.929 -10.841 1.00 83.44 280 HIS A N 1
ATOM 2252 C CA . HIS A 1 280 ? 0.562 -9.860 -12.158 1.00 83.44 280 HIS A CA 1
ATOM 2253 C C . HIS A 1 280 ? -0.038 -10.814 -13.207 1.00 83.44 280 HIS A C 1
ATOM 2255 O O . HIS A 1 280 ? 0.671 -11.381 -14.031 1.00 83.44 280 HIS A O 1
ATOM 2261 N N . ASN A 1 281 ? -1.363 -10.979 -13.191 1.00 88.06 281 ASN A N 1
ATOM 2262 C CA . ASN A 1 281 ? -2.121 -11.873 -14.074 1.00 88.06 281 ASN A CA 1
ATOM 2263 C C . ASN A 1 281 ? -3.139 -11.115 -14.951 1.00 88.06 281 ASN A C 1
ATOM 2265 O O . ASN A 1 281 ? -4.255 -11.589 -15.185 1.00 88.06 281 ASN A O 1
ATOM 2269 N N . LEU A 1 282 ? -2.794 -9.909 -15.414 1.00 84.12 282 LEU A N 1
ATOM 2270 C CA . LEU A 1 282 ? -3.704 -9.037 -16.173 1.00 84.12 282 LEU A CA 1
ATOM 2271 C C . LEU A 1 282 ? -4.206 -9.677 -17.477 1.00 84.12 282 LEU A C 1
ATOM 2273 O O . LEU A 1 282 ? -5.400 -9.587 -17.781 1.00 84.12 282 LEU A O 1
ATOM 2277 N N . ASP A 1 283 ? -3.330 -10.402 -18.173 1.00 88.25 283 ASP A N 1
ATOM 2278 C CA . ASP A 1 283 ? -3.607 -11.026 -19.474 1.00 88.25 283 ASP A CA 1
ATOM 2279 C C . ASP A 1 283 ? -4.480 -12.287 -19.393 1.00 88.25 283 ASP A C 1
ATOM 2281 O O . ASP A 1 283 ? -4.888 -12.848 -20.418 1.00 88.25 283 ASP A O 1
ATOM 2285 N N . VAL A 1 284 ? -4.793 -12.754 -18.180 1.00 90.25 284 VAL A N 1
ATOM 2286 C CA . VAL A 1 284 ? -5.578 -13.971 -17.989 1.00 90.25 284 VAL A CA 1
ATOM 2287 C C . VAL A 1 284 ? -7.011 -13.760 -18.478 1.00 90.25 284 VAL A C 1
ATOM 2289 O O . VAL A 1 284 ? -7.814 -13.028 -17.891 1.00 90.25 284 VAL A O 1
ATOM 2292 N N . LYS A 1 285 ? -7.347 -14.452 -19.572 1.00 94.44 285 LYS A N 1
ATOM 2293 C CA . LYS A 1 285 ? -8.647 -14.350 -20.248 1.00 94.44 285 LYS A CA 1
ATOM 2294 C C . LYS A 1 285 ? -9.738 -15.103 -19.494 1.00 94.44 285 LYS A C 1
ATOM 2296 O O . LYS A 1 285 ? -9.525 -16.229 -19.033 1.00 94.44 285 LYS A O 1
ATOM 2301 N N . LYS A 1 286 ? -10.943 -14.522 -19.455 1.00 95.19 286 LYS A N 1
ATOM 2302 C CA . LYS A 1 286 ? -12.143 -15.156 -18.888 1.00 95.19 286 LYS A CA 1
ATOM 2303 C C . LYS A 1 286 ? -12.383 -16.538 -19.507 1.00 95.19 286 LYS A C 1
ATOM 2305 O O . LYS A 1 286 ? -12.099 -16.763 -20.681 1.00 95.19 286 LYS A O 1
ATOM 2310 N N . ASN A 1 287 ? -12.906 -17.465 -18.705 1.00 94.88 287 ASN A N 1
ATOM 2311 C CA . ASN A 1 287 ? -13.193 -18.867 -19.057 1.00 94.88 287 ASN A CA 1
ATOM 2312 C C . ASN A 1 287 ? -11.979 -19.791 -19.275 1.00 94.88 287 ASN A C 1
ATOM 2314 O O . ASN A 1 287 ? -12.173 -20.983 -19.524 1.00 94.88 287 ASN A O 1
ATOM 2318 N N . THR A 1 288 ? -10.743 -19.310 -19.121 1.00 97.44 288 THR A N 1
ATOM 2319 C CA . THR A 1 288 ? -9.557 -20.184 -19.120 1.00 97.44 288 THR A CA 1
ATOM 2320 C C . THR A 1 288 ? -9.432 -20.964 -17.803 1.00 97.44 288 THR A C 1
ATOM 2322 O O . THR A 1 288 ? -10.030 -20.612 -16.782 1.00 97.44 288 THR A O 1
ATOM 2325 N N . ARG A 1 289 ? -8.646 -22.052 -17.800 1.00 97.31 289 ARG A N 1
ATOM 2326 C CA . ARG A 1 289 ? -8.329 -22.807 -16.570 1.00 97.31 289 ARG A CA 1
ATOM 2327 C C . ARG A 1 289 ? -7.616 -21.927 -15.539 1.00 97.31 289 ARG A C 1
ATOM 2329 O O . ARG A 1 289 ? -7.909 -22.025 -14.353 1.00 97.31 289 ARG A O 1
ATOM 2336 N N . GLU A 1 290 ? -6.708 -21.080 -16.007 1.00 96.88 290 GLU A N 1
ATOM 2337 C CA . GLU A 1 290 ? -5.949 -20.139 -15.186 1.00 96.88 290 GLU A CA 1
ATOM 2338 C C . GLU A 1 290 ? -6.856 -19.089 -14.537 1.00 96.88 290 GLU A C 1
ATOM 2340 O O . GLU A 1 290 ? -6.788 -18.896 -13.328 1.00 96.88 290 GLU A O 1
ATOM 2345 N N . TYR A 1 291 ? -7.800 -18.524 -15.297 1.00 97.00 291 TYR A N 1
ATOM 2346 C CA . TYR A 1 291 ? -8.807 -17.602 -14.766 1.00 97.00 291 TYR A CA 1
ATOM 2347 C C . TYR A 1 291 ? -9.615 -18.227 -13.631 1.00 97.00 291 TYR A C 1
ATOM 2349 O O . TYR A 1 291 ? -9.772 -17.624 -12.576 1.00 97.00 291 TYR A O 1
ATOM 2357 N N . LYS A 1 292 ? -10.110 -19.458 -13.828 1.00 97.81 292 LYS A N 1
ATOM 2358 C CA . LYS A 1 292 ? -10.883 -20.172 -12.800 1.00 97.81 292 LYS A CA 1
ATOM 2359 C C . LYS A 1 292 ? -10.066 -20.389 -11.529 1.00 97.81 292 LYS A C 1
ATOM 2361 O O . LYS A 1 292 ? -10.612 -20.259 -10.442 1.00 97.81 292 LYS A O 1
ATOM 2366 N N . LYS A 1 293 ? -8.776 -20.710 -11.670 1.00 97.81 293 LYS A N 1
ATOM 2367 C CA . LYS A 1 293 ? -7.867 -20.876 -10.533 1.00 97.81 293 LYS A CA 1
ATOM 2368 C C . LYS A 1 293 ? -7.688 -19.557 -9.776 1.00 97.81 293 LYS A C 1
ATOM 2370 O O . LYS A 1 293 ? -7.958 -19.523 -8.585 1.00 97.81 293 LYS A O 1
ATOM 2375 N N . LEU A 1 294 ? -7.328 -18.477 -10.471 1.00 96.75 294 LEU A N 1
ATOM 2376 C CA . LEU A 1 294 ? -7.153 -17.160 -9.849 1.00 96.75 294 LEU A CA 1
ATOM 2377 C C . LEU A 1 294 ? -8.433 -16.659 -9.182 1.00 96.75 294 LEU A C 1
ATOM 2379 O O . LEU A 1 294 ? -8.375 -16.066 -8.110 1.00 96.75 294 LEU A O 1
ATOM 2383 N N . LEU A 1 295 ? -9.593 -16.905 -9.798 1.00 97.62 295 LEU A N 1
ATOM 2384 C CA . LEU A 1 295 ? -10.883 -16.531 -9.227 1.00 97.62 295 LEU A CA 1
ATOM 2385 C C . LEU A 1 295 ? -11.138 -17.254 -7.899 1.00 97.62 295 LEU A C 1
ATOM 2387 O O . LEU A 1 295 ? -11.621 -16.630 -6.960 1.00 97.62 295 LEU A O 1
ATOM 2391 N N . ILE A 1 296 ? -10.788 -18.541 -7.806 1.00 97.62 296 ILE A N 1
ATOM 2392 C CA . ILE A 1 296 ? -10.862 -19.307 -6.554 1.00 97.62 296 ILE A CA 1
ATOM 2393 C C . ILE A 1 296 ? -9.889 -18.731 -5.520 1.00 97.62 296 ILE A C 1
ATOM 2395 O O . ILE A 1 296 ? -10.299 -18.480 -4.390 1.00 97.62 296 ILE A O 1
ATOM 2399 N N . ASP A 1 297 ? -8.641 -18.460 -5.909 1.00 96.31 297 ASP A N 1
ATOM 2400 C CA . ASP A 1 297 ? -7.619 -17.916 -5.005 1.00 96.31 297 ASP A CA 1
ATOM 2401 C C . ASP A 1 297 ? -8.046 -16.552 -4.416 1.00 96.31 297 ASP A C 1
ATOM 2403 O O . ASP A 1 297 ? -7.913 -16.316 -3.209 1.00 96.31 297 ASP A O 1
ATOM 2407 N N . TRP A 1 298 ? -8.636 -15.683 -5.245 1.00 97.19 298 TRP A N 1
ATOM 2408 C CA . TRP A 1 298 ? -9.236 -14.413 -4.827 1.00 97.19 298 TRP A CA 1
ATOM 2409 C C . TRP A 1 298 ? -10.451 -14.611 -3.915 1.00 97.19 298 TRP A C 1
ATOM 2411 O O . TRP A 1 298 ? -10.531 -14.006 -2.847 1.00 97.19 298 TRP A O 1
ATOM 2421 N N . GLN A 1 299 ? -11.387 -15.491 -4.275 1.00 97.38 299 GLN A N 1
ATOM 2422 C CA . GLN A 1 299 ? -12.544 -15.796 -3.426 1.00 97.38 299 GLN A CA 1
ATOM 2423 C C . GLN A 1 299 ? -12.117 -16.330 -2.055 1.00 97.38 299 GLN A C 1
ATOM 2425 O O . GLN A 1 299 ? -12.729 -15.997 -1.040 1.00 97.38 299 GLN A O 1
ATOM 2430 N N . ASP A 1 300 ? -11.061 -17.137 -2.005 1.00 95.38 300 ASP A N 1
ATOM 2431 C CA . ASP A 1 300 ? -10.507 -17.642 -0.756 1.00 95.38 300 ASP A CA 1
ATOM 2432 C C . ASP A 1 300 ? -9.818 -16.540 0.057 1.00 95.38 300 ASP A C 1
ATOM 2434 O O . ASP A 1 300 ? -9.892 -16.573 1.286 1.00 95.38 300 ASP A O 1
ATOM 2438 N N . GLN A 1 301 ? -9.215 -15.530 -0.582 1.00 94.06 301 GLN A N 1
ATOM 2439 C CA . GLN A 1 301 ? -8.776 -14.312 0.109 1.00 94.06 301 GLN A CA 1
ATOM 2440 C C . GLN A 1 301 ? -9.957 -13.592 0.765 1.00 94.06 301 GLN A C 1
ATOM 2442 O O . GLN A 1 301 ? -9.934 -13.405 1.980 1.00 94.06 301 GLN A O 1
ATOM 2447 N N . ILE A 1 302 ? -11.027 -13.317 0.014 1.00 95.38 302 ILE A N 1
ATOM 2448 C CA . ILE A 1 302 ? -12.237 -12.666 0.542 1.00 95.38 302 ILE A CA 1
ATOM 2449 C C . ILE A 1 302 ? -12.814 -13.434 1.741 1.00 95.38 302 ILE A C 1
ATOM 2451 O O . ILE A 1 302 ? -13.204 -12.832 2.744 1.00 95.38 302 ILE A O 1
ATOM 2455 N N . LYS A 1 303 ? -12.849 -14.772 1.680 1.00 94.69 303 LYS A N 1
ATOM 2456 C CA . LYS A 1 303 ? -13.299 -15.608 2.807 1.00 94.69 303 LYS A CA 1
ATOM 2457 C C . LYS A 1 303 ? -12.400 -15.455 4.035 1.00 94.69 303 LYS A C 1
ATOM 2459 O O . LYS A 1 303 ? -12.919 -15.398 5.149 1.00 94.69 303 LYS A O 1
ATOM 2464 N N . ARG A 1 304 ? -11.074 -15.391 3.858 1.00 92.94 304 ARG A N 1
ATOM 2465 C CA . ARG A 1 304 ? -10.128 -15.164 4.966 1.00 92.94 304 ARG A CA 1
ATOM 2466 C C . ARG A 1 304 ? -10.342 -13.797 5.612 1.00 92.94 304 ARG A C 1
ATOM 2468 O O . ARG A 1 304 ? -10.327 -13.715 6.837 1.00 92.94 304 ARG A O 1
ATOM 2475 N N . ASP A 1 305 ? -10.609 -12.760 4.825 1.00 92.31 305 ASP A N 1
ATOM 2476 C CA . ASP A 1 305 ? -10.858 -11.414 5.353 1.00 92.31 305 ASP A CA 1
ATOM 2477 C C . ASP A 1 305 ? -12.174 -11.346 6.132 1.00 92.31 305 ASP A C 1
ATOM 2479 O O . ASP A 1 305 ? -12.219 -10.819 7.243 1.00 92.31 305 ASP A O 1
ATOM 2483 N N . GLN A 1 306 ? -13.235 -11.965 5.607 1.00 94.38 306 GLN A N 1
ATOM 2484 C CA . GLN A 1 306 ? -14.512 -12.095 6.317 1.00 94.38 306 GLN A CA 1
ATOM 2485 C C . GLN A 1 306 ? -14.363 -12.875 7.626 1.00 94.38 306 GLN A C 1
ATOM 2487 O O . GLN A 1 306 ? -14.930 -12.487 8.648 1.00 94.38 306 GLN A O 1
ATOM 2492 N N . PHE A 1 307 ? -13.592 -13.967 7.607 1.00 94.38 307 PHE A N 1
ATOM 2493 C CA . PHE A 1 307 ? -13.270 -14.722 8.812 1.00 94.38 307 PHE A CA 1
ATOM 2494 C C . PHE A 1 307 ? -12.529 -13.852 9.831 1.00 94.38 307 PHE A C 1
ATOM 2496 O O . PHE A 1 307 ? -12.914 -13.849 10.997 1.00 94.38 307 PHE A O 1
ATOM 2503 N N . LYS A 1 308 ? -11.518 -13.086 9.395 1.00 95.12 308 LYS A N 1
ATOM 2504 C CA . LYS A 1 308 ? -10.748 -12.169 10.246 1.00 95.12 308 LYS A CA 1
ATOM 2505 C C . LYS A 1 308 ? -11.668 -11.163 10.942 1.00 95.12 308 LYS A C 1
ATOM 2507 O O . LYS A 1 308 ? -11.644 -11.089 12.166 1.00 95.12 308 LYS A O 1
ATOM 2512 N N . VAL A 1 309 ? -12.531 -10.471 10.193 1.00 95.81 309 VAL A N 1
ATOM 2513 C CA . VAL A 1 309 ? -13.500 -9.509 10.755 1.00 95.81 309 VAL A CA 1
ATOM 2514 C C . VAL A 1 309 ? -14.411 -10.177 11.783 1.00 95.81 309 VAL A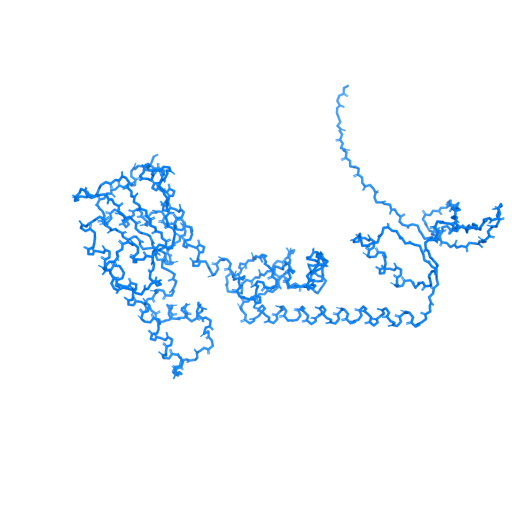 C 1
ATOM 2516 O O . VAL A 1 309 ? -14.459 -9.749 12.934 1.00 95.81 309 VAL A O 1
ATOM 2519 N N . LYS A 1 310 ? -15.050 -11.292 11.412 1.00 96.69 310 LYS A N 1
ATOM 2520 C CA . LYS A 1 310 ? -15.952 -12.030 12.306 1.00 96.69 310 LYS A CA 1
ATOM 2521 C C . LYS A 1 310 ? -15.249 -12.544 13.566 1.00 96.69 310 LYS A C 1
ATOM 2523 O O . LYS A 1 310 ? -15.855 -12.640 14.631 1.00 96.69 310 LYS A O 1
ATOM 2528 N N . TYR A 1 311 ? -13.978 -12.918 13.453 1.00 96.94 311 TYR A N 1
ATOM 2529 C CA . TYR A 1 311 ? -13.190 -13.369 14.591 1.00 96.94 311 TYR A CA 1
ATOM 2530 C C . TYR A 1 311 ? -12.966 -12.231 15.593 1.00 96.94 311 TYR A C 1
ATOM 2532 O O . TYR A 1 311 ? -13.241 -12.411 16.776 1.00 96.94 311 TYR A O 1
ATOM 2540 N N . PHE A 1 312 ? -12.561 -11.045 15.126 1.00 97.88 312 PHE A N 1
ATOM 2541 C CA . PHE A 1 312 ? -12.441 -9.866 15.990 1.00 97.88 312 PHE A CA 1
ATOM 2542 C C . PHE A 1 312 ? -13.783 -9.459 16.610 1.00 97.88 312 PHE A C 1
ATOM 2544 O O . PHE A 1 312 ? -13.836 -9.219 17.810 1.00 97.88 312 PHE A O 1
ATOM 2551 N N . GLU A 1 313 ? -14.885 -9.491 15.855 1.00 97.69 313 GLU A N 1
ATOM 2552 C CA . GLU A 1 313 ? -16.226 -9.229 16.402 1.00 97.69 313 GLU A CA 1
ATOM 2553 C C . GLU A 1 313 ? -16.565 -10.138 17.597 1.00 97.69 313 GLU A C 1
ATOM 2555 O O . GLU A 1 313 ? -17.104 -9.672 18.604 1.00 97.69 313 GLU A O 1
ATOM 2560 N N . ASN A 1 314 ? -16.210 -11.426 17.521 1.00 97.38 314 ASN A N 1
ATOM 2561 C CA . ASN A 1 314 ? -16.397 -12.375 18.622 1.00 97.38 314 ASN A CA 1
ATOM 2562 C C . ASN A 1 314 ? -15.462 -12.100 19.814 1.00 97.38 314 ASN A C 1
ATOM 2564 O O . ASN A 1 314 ? -15.836 -12.368 20.961 1.00 97.38 314 ASN A O 1
ATOM 2568 N N . GLU A 1 315 ? -14.266 -11.570 19.552 1.00 98.00 315 GLU A N 1
ATOM 2569 C CA . GLU A 1 315 ? -13.241 -11.240 20.547 1.00 98.00 315 GLU A CA 1
ATOM 2570 C C . GLU A 1 315 ? -13.376 -9.822 21.135 1.00 98.00 315 GLU A C 1
ATOM 2572 O O . GLU A 1 315 ? -12.697 -9.503 22.115 1.00 98.00 315 GLU A O 1
ATOM 2577 N N . ASN A 1 316 ? -14.330 -9.010 20.659 1.00 98.19 316 ASN A N 1
ATOM 2578 C CA . ASN A 1 316 ? -14.675 -7.710 21.254 1.00 98.19 316 ASN A CA 1
ATOM 2579 C C . ASN A 1 316 ? -14.985 -7.824 22.759 1.00 98.19 316 ASN A C 1
ATOM 2581 O O . ASN A 1 316 ? -14.675 -6.926 23.538 1.00 98.19 316 ASN A O 1
ATOM 2585 N N . LYS A 1 317 ? -15.563 -8.948 23.207 1.00 97.38 317 LYS A N 1
ATOM 2586 C CA . LYS A 1 317 ? -15.822 -9.224 24.638 1.00 97.38 317 LYS A CA 1
ATOM 2587 C C . LYS A 1 317 ? -14.544 -9.325 25.489 1.00 97.38 317 LYS A C 1
ATOM 2589 O O . LYS A 1 317 ? -14.606 -9.129 26.698 1.00 97.38 317 LYS A O 1
ATOM 2594 N N . ASN A 1 318 ? -13.409 -9.613 24.852 1.00 97.88 318 ASN A N 1
ATOM 2595 C CA . ASN A 1 318 ? -12.077 -9.750 25.448 1.00 97.88 318 ASN A CA 1
ATOM 2596 C C . ASN A 1 318 ? -11.192 -8.509 25.181 1.00 97.88 318 ASN A C 1
ATOM 2598 O O . ASN A 1 318 ? -9.977 -8.524 25.426 1.00 97.88 318 ASN A O 1
ATOM 2602 N N . GLY A 1 319 ? -11.793 -7.431 24.665 1.00 98.12 319 GLY A N 1
ATOM 2603 C CA . GLY A 1 319 ? -11.138 -6.159 24.386 1.00 98.12 319 GLY A CA 1
ATOM 2604 C C . GLY A 1 319 ? -10.322 -6.119 23.090 1.00 98.12 319 GLY A C 1
ATOM 2605 O O . GLY A 1 319 ? -9.520 -5.202 22.945 1.00 98.12 319 GLY A O 1
ATOM 2606 N N . TYR A 1 320 ? -10.466 -7.088 22.177 1.00 98.50 320 TYR A N 1
ATOM 2607 C CA . TYR A 1 320 ? -9.815 -7.053 20.860 1.00 98.50 320 TYR A CA 1
ATOM 2608 C C . TYR A 1 320 ? -10.756 -6.442 19.831 1.00 98.50 320 TYR A C 1
ATOM 2610 O O . TYR A 1 320 ? -11.843 -6.967 19.639 1.00 98.50 320 TYR A O 1
ATOM 2618 N N . TYR A 1 321 ? -10.319 -5.386 19.154 1.00 98.50 321 TYR A N 1
ATOM 2619 C CA . TYR A 1 321 ? -11.127 -4.631 18.196 1.00 98.50 321 TYR A CA 1
ATOM 2620 C C . TYR A 1 321 ? -10.392 -4.501 16.865 1.00 98.50 321 TYR A C 1
ATOM 2622 O O . TYR A 1 321 ? -9.164 -4.408 16.856 1.00 98.50 321 TYR A O 1
ATOM 2630 N N . LEU A 1 322 ? -11.126 -4.463 15.753 1.00 98.44 322 LEU A N 1
ATOM 2631 C CA . LEU A 1 322 ? -10.557 -4.305 14.412 1.00 98.44 322 LEU A CA 1
ATOM 2632 C C . LEU A 1 322 ? -11.274 -3.186 13.668 1.00 98.44 322 LEU A C 1
ATOM 2634 O O . LEU A 1 322 ? -12.442 -3.324 13.319 1.00 98.44 322 LEU A O 1
ATOM 2638 N N . VAL A 1 323 ? -10.563 -2.102 13.381 1.00 98.38 323 VAL A N 1
ATOM 2639 C CA . VAL A 1 323 ? -11.046 -1.048 12.481 1.00 98.38 323 VAL A CA 1
ATOM 2640 C C . VAL A 1 323 ? -10.603 -1.383 11.057 1.00 98.38 323 VAL A C 1
ATOM 2642 O O . VAL A 1 323 ? -9.432 -1.682 10.831 1.00 98.38 323 VAL A O 1
ATOM 2645 N N . VAL A 1 324 ? -11.530 -1.340 10.102 1.00 97.75 324 VAL A N 1
ATOM 2646 C CA . VAL A 1 324 ? -11.295 -1.696 8.696 1.00 97.75 324 VAL A CA 1
ATOM 2647 C C . VAL A 1 324 ? -11.606 -0.499 7.810 1.00 97.75 324 VAL A C 1
ATOM 2649 O O . VAL A 1 324 ? -12.756 -0.104 7.685 1.00 97.75 324 VAL A O 1
ATOM 2652 N N . ILE A 1 325 ? -10.594 0.083 7.182 1.00 97.75 325 ILE A N 1
ATOM 2653 C CA . ILE A 1 325 ? -10.738 1.236 6.296 1.00 97.75 325 ILE A CA 1
ATOM 2654 C C . ILE A 1 325 ? -10.785 0.749 4.851 1.00 97.75 325 ILE A C 1
ATOM 2656 O O . ILE A 1 325 ? -9.785 0.252 4.334 1.00 97.75 325 ILE A O 1
ATOM 2660 N N . ASP A 1 326 ? -11.935 0.911 4.205 1.00 95.31 326 ASP A N 1
ATOM 2661 C CA . ASP A 1 326 ? -12.119 0.532 2.806 1.00 95.31 326 ASP A CA 1
ATOM 2662 C C . ASP A 1 326 ? -11.299 1.421 1.856 1.00 95.31 326 ASP A C 1
ATOM 2664 O O . ASP A 1 326 ? -10.989 2.585 2.140 1.00 95.31 326 ASP A O 1
ATOM 2668 N N . TYR A 1 327 ? -10.922 0.866 0.699 1.00 92.31 327 TYR A N 1
ATOM 2669 C CA . TYR A 1 327 ? -10.050 1.547 -0.261 1.00 92.31 327 TYR A CA 1
ATOM 2670 C C . TYR A 1 327 ? -10.629 2.846 -0.830 1.00 92.31 327 TYR A C 1
ATOM 2672 O O . TYR A 1 327 ? -9.870 3.664 -1.358 1.00 92.31 327 TYR A O 1
ATOM 2680 N N . ASP A 1 328 ? -11.951 2.999 -0.804 1.00 90.12 328 ASP A N 1
ATOM 2681 C CA . ASP A 1 328 ? -12.682 4.141 -1.341 1.00 90.12 328 ASP A CA 1
ATOM 2682 C C . ASP A 1 328 ? -12.803 5.299 -0.339 1.00 90.12 328 ASP A C 1
ATOM 2684 O O . ASP A 1 328 ? -13.114 6.418 -0.754 1.00 90.12 328 ASP A O 1
ATOM 2688 N N . VAL A 1 329 ? -12.453 5.078 0.935 1.00 94.50 329 VAL A N 1
ATOM 2689 C CA . VAL A 1 329 ? -12.332 6.139 1.941 1.00 94.50 329 VAL A CA 1
ATOM 2690 C C . VAL A 1 329 ? -11.117 7.009 1.621 1.00 94.50 329 VAL A C 1
ATOM 2692 O O . VAL A 1 329 ? -9.952 6.576 1.686 1.00 94.50 329 VAL A O 1
ATOM 2695 N N . LYS A 1 330 ? -11.382 8.277 1.289 1.00 91.19 330 LYS A N 1
ATOM 2696 C CA . LYS A 1 330 ? -10.334 9.241 0.945 1.00 91.19 330 LYS A CA 1
ATOM 2697 C C . LYS A 1 330 ? -9.441 9.516 2.144 1.00 91.19 330 LYS A C 1
ATOM 2699 O O . LYS A 1 330 ? -9.871 9.422 3.291 1.00 91.19 330 LYS A O 1
ATOM 2704 N N . LEU A 1 331 ? -8.187 9.879 1.880 1.00 90.31 331 LEU A N 1
ATOM 2705 C CA . LEU A 1 331 ? -7.171 10.065 2.917 1.00 90.31 331 LEU A CA 1
ATOM 2706 C C . LEU A 1 331 ? -7.622 11.053 4.008 1.00 90.31 331 LEU A C 1
ATOM 2708 O O . LEU A 1 331 ? -7.463 10.770 5.194 1.00 90.31 331 LEU A O 1
ATOM 2712 N N . GLU A 1 332 ? -8.221 12.170 3.605 1.00 94.25 332 GLU A N 1
ATOM 2713 C CA . GLU A 1 332 ? -8.742 13.227 4.475 1.00 94.25 332 GLU A CA 1
ATOM 2714 C C . GLU A 1 332 ? -9.933 12.792 5.352 1.00 94.25 332 GLU A C 1
ATOM 2716 O O . GLU A 1 332 ? -10.178 13.388 6.399 1.00 94.25 332 GLU A O 1
ATOM 2721 N N . GLU A 1 333 ? -10.643 11.728 4.973 1.00 97.25 333 GLU A N 1
ATOM 2722 C CA . GLU A 1 333 ? -11.812 11.198 5.689 1.00 97.25 333 GLU A CA 1
ATOM 2723 C C . GLU A 1 333 ? -11.428 10.086 6.683 1.00 97.25 333 GLU A C 1
ATOM 2725 O O . GLU A 1 333 ? -12.166 9.818 7.636 1.00 97.25 333 GLU A O 1
ATOM 2730 N N . ARG A 1 334 ? -10.247 9.466 6.525 1.00 97.38 334 ARG A N 1
ATOM 2731 C CA . ARG A 1 334 ? -9.842 8.274 7.298 1.00 97.38 334 ARG A CA 1
ATOM 2732 C C . ARG A 1 334 ? -9.833 8.484 8.802 1.00 97.38 334 ARG A C 1
ATOM 2734 O O . ARG A 1 334 ? -10.217 7.579 9.531 1.00 97.38 334 ARG A O 1
ATOM 2741 N N . GLN A 1 335 ? -9.412 9.653 9.289 1.00 98.06 335 GLN A N 1
ATOM 2742 C CA . GLN A 1 335 ? -9.427 9.915 10.732 1.00 98.06 335 GLN A CA 1
ATOM 2743 C C . GLN A 1 335 ? -10.858 9.863 11.286 1.00 98.06 335 GLN A C 1
ATOM 2745 O O . GLN A 1 335 ? -11.089 9.261 12.332 1.00 98.06 335 GLN A O 1
ATOM 2750 N N . GLY A 1 336 ? -11.817 10.474 10.581 1.00 98.00 336 GLY A N 1
ATOM 2751 C CA . GLY A 1 336 ? -13.228 10.439 10.961 1.00 98.00 336 GLY A CA 1
ATOM 2752 C C . GLY A 1 336 ? -13.786 9.019 10.932 1.00 98.00 336 GLY A C 1
ATOM 2753 O O . GLY A 1 336 ? -14.475 8.613 11.865 1.00 98.00 336 GLY A O 1
ATOM 2754 N N . GLU A 1 337 ? -13.410 8.245 9.917 1.00 98.38 337 GLU A N 1
ATOM 2755 C CA . GLU A 1 337 ? -13.826 6.852 9.770 1.00 98.38 337 GLU A CA 1
ATOM 2756 C C . GLU A 1 337 ? -13.260 5.939 10.872 1.00 98.38 337 GLU A C 1
ATOM 2758 O O . GLU A 1 337 ? -14.001 5.154 11.467 1.00 98.38 337 GLU A O 1
ATOM 2763 N N . ILE A 1 338 ? -11.983 6.109 11.237 1.00 98.44 338 ILE A N 1
ATOM 2764 C CA . ILE A 1 338 ? -11.362 5.411 12.375 1.00 98.44 338 ILE A CA 1
ATOM 2765 C C . ILE A 1 338 ? -12.122 5.720 13.669 1.00 98.44 338 ILE A C 1
ATOM 2767 O O . ILE A 1 338 ? -12.453 4.806 14.421 1.00 98.44 338 ILE A O 1
ATOM 2771 N N . ILE A 1 339 ? -12.433 6.996 13.928 1.00 98.44 339 ILE A N 1
ATOM 2772 C CA . ILE A 1 339 ? -13.184 7.418 15.121 1.00 98.44 339 ILE A CA 1
ATOM 2773 C C . ILE A 1 339 ? -14.588 6.804 15.128 1.00 98.44 339 ILE A C 1
ATOM 2775 O O . ILE A 1 339 ? -15.036 6.321 16.170 1.00 98.44 339 ILE A O 1
ATOM 2779 N N . ARG A 1 340 ? -15.279 6.810 13.980 1.00 98.31 340 ARG A N 1
ATOM 2780 C CA . ARG A 1 340 ? -16.629 6.254 13.828 1.00 98.31 340 ARG A CA 1
ATOM 2781 C C . ARG A 1 340 ? -16.648 4.767 14.175 1.00 98.31 340 ARG A C 1
ATOM 2783 O O . ARG A 1 340 ? -17.385 4.371 15.077 1.00 98.31 340 ARG A O 1
ATOM 2790 N N . GLN A 1 341 ? -15.800 3.965 13.531 1.00 98.38 341 GLN A N 1
ATOM 2791 C CA . GLN A 1 341 ? -15.737 2.523 13.781 1.00 98.38 341 GLN A CA 1
ATOM 2792 C C . GLN A 1 341 ? -15.264 2.196 15.199 1.00 98.38 341 GLN A C 1
ATOM 2794 O O . GLN A 1 341 ? -15.828 1.316 15.849 1.00 98.38 341 GLN A O 1
ATOM 2799 N N . PHE A 1 342 ? -14.274 2.932 15.714 1.00 98.38 342 PHE A N 1
ATOM 2800 C CA . PHE A 1 342 ? -13.820 2.776 17.094 1.00 98.38 342 PHE A CA 1
ATOM 2801 C C . PHE A 1 342 ? -14.974 2.984 18.082 1.00 98.38 342 PHE A C 1
ATOM 2803 O O . PHE A 1 342 ? -15.191 2.151 18.965 1.00 98.38 342 PHE A O 1
ATOM 2810 N N . LYS A 1 343 ? -15.758 4.056 17.912 1.00 98.06 343 LYS A N 1
ATOM 2811 C CA . LYS A 1 343 ? -16.931 4.348 18.746 1.00 98.06 343 LYS A CA 1
ATOM 2812 C C . LYS A 1 343 ? -18.007 3.274 18.619 1.00 98.06 343 LYS A C 1
ATOM 2814 O O . LYS A 1 343 ? -18.558 2.862 19.635 1.00 98.06 343 LYS A O 1
ATOM 2819 N N . GLU A 1 344 ? -18.305 2.813 17.408 1.00 97.62 344 GLU A N 1
ATOM 2820 C CA . GLU A 1 344 ? -19.323 1.781 17.172 1.00 97.62 344 GLU A CA 1
ATOM 2821 C C . GLU A 1 344 ? -18.987 0.462 17.870 1.00 97.62 344 GLU A C 1
ATOM 2823 O O . GLU A 1 344 ? -19.861 -0.149 18.486 1.00 97.62 344 GLU A O 1
ATOM 2828 N N . GLN A 1 345 ? -17.721 0.045 17.835 1.00 97.75 345 GLN A N 1
ATOM 2829 C CA . GLN A 1 345 ? -17.312 -1.229 18.423 1.00 97.75 345 GLN A CA 1
ATOM 2830 C C . GLN A 1 345 ? -17.112 -1.144 19.945 1.00 97.75 345 GLN A C 1
ATOM 2832 O O . GLN A 1 345 ? -17.512 -2.048 20.684 1.00 97.75 345 GLN A O 1
ATOM 2837 N N . THR A 1 346 ? -16.509 -0.056 20.433 1.00 97.69 346 THR A N 1
ATOM 2838 C CA . THR A 1 346 ? -16.114 0.085 21.849 1.00 97.69 346 THR A CA 1
ATOM 2839 C C . THR A 1 346 ? -17.169 0.788 22.707 1.00 97.69 346 THR A C 1
ATOM 2841 O O . THR A 1 346 ? -17.219 0.582 23.920 1.00 97.69 346 THR A O 1
ATOM 2844 N N . GLY A 1 347 ? -18.024 1.612 22.094 1.00 97.31 347 GLY A N 1
ATOM 2845 C CA . GLY A 1 347 ? -18.929 2.540 22.774 1.00 97.31 347 GLY A CA 1
ATOM 2846 C C . GLY A 1 347 ? -18.266 3.842 23.247 1.00 97.31 347 GLY A C 1
ATOM 2847 O O . GLY A 1 347 ? -18.940 4.669 23.857 1.00 97.31 347 GLY A O 1
ATOM 2848 N N . ILE A 1 348 ? -16.969 4.043 22.991 1.00 97.69 348 ILE A N 1
ATOM 2849 C CA . ILE A 1 348 ? -16.204 5.195 23.484 1.00 97.69 348 ILE A CA 1
ATOM 2850 C C . ILE A 1 348 ? -16.177 6.300 22.428 1.00 97.69 348 ILE A C 1
ATOM 2852 O O . ILE A 1 348 ? -15.679 6.109 21.320 1.00 97.69 348 ILE A O 1
ATOM 2856 N N . ASP A 1 349 ? -16.671 7.487 22.782 1.00 97.62 349 ASP A N 1
ATOM 2857 C CA . ASP A 1 349 ? -16.609 8.659 21.911 1.00 97.62 349 ASP A CA 1
ATOM 2858 C C . ASP A 1 349 ? -15.356 9.502 22.192 1.00 97.62 349 ASP A C 1
ATOM 2860 O O . ASP A 1 349 ? -15.268 10.208 23.199 1.00 97.62 349 ASP A O 1
ATOM 2864 N N . ILE A 1 350 ? -14.391 9.444 21.275 1.00 97.25 350 ILE A N 1
ATOM 2865 C CA . ILE A 1 350 ? -13.142 10.218 21.345 1.00 97.25 350 ILE A CA 1
ATOM 2866 C C . ILE A 1 350 ? -13.193 11.525 20.538 1.00 97.25 350 ILE A C 1
ATOM 2868 O O . ILE A 1 350 ? -12.251 12.310 20.591 1.00 97.25 350 ILE A O 1
ATOM 2872 N N . SER A 1 351 ? -14.287 11.804 19.816 1.00 96.06 351 SER A N 1
ATOM 2873 C CA . SER A 1 351 ? -14.384 12.977 18.930 1.00 96.06 351 SER A CA 1
ATOM 2874 C C . SER A 1 351 ? -14.303 14.303 19.694 1.00 96.06 351 SER A C 1
ATOM 2876 O O . SER A 1 351 ? -13.670 15.255 19.241 1.00 96.06 351 SER A O 1
ATOM 2878 N N . ASN A 1 352 ? -14.880 14.353 20.897 1.00 92.50 352 ASN A N 1
ATOM 2879 C CA . ASN A 1 352 ? -14.884 15.554 21.733 1.00 92.50 352 ASN A CA 1
ATOM 2880 C C . ASN A 1 352 ? -13.516 15.890 22.338 1.00 92.50 352 ASN A C 1
ATOM 2882 O O . ASN A 1 352 ? -13.326 17.018 22.779 1.00 92.50 352 ASN A O 1
ATOM 2886 N N . GLN A 1 353 ? -12.578 14.941 22.347 1.00 93.62 353 GLN A N 1
ATOM 2887 C CA . GLN A 1 353 ? -11.238 15.116 22.914 1.00 93.62 353 GLN A CA 1
ATOM 2888 C C . GLN A 1 353 ? -10.232 15.687 21.900 1.00 93.62 353 GLN A C 1
ATOM 2890 O O . GLN A 1 353 ? -9.076 15.919 22.237 1.00 93.62 353 GLN A O 1
ATOM 2895 N N . LEU A 1 354 ? -10.657 15.880 20.646 1.00 89.12 354 LEU A N 1
ATOM 2896 C CA . LEU A 1 354 ? -9.827 16.430 19.569 1.00 89.12 354 LEU A CA 1
ATOM 2897 C C . LEU A 1 354 ? -10.006 17.938 19.361 1.00 89.12 354 LEU A C 1
ATOM 2899 O O . LEU A 1 354 ? -9.290 18.504 18.532 1.00 89.12 354 LEU A O 1
ATOM 2903 N N . LYS A 1 355 ? -10.958 18.548 20.078 1.00 83.75 355 LYS A N 1
ATOM 2904 C CA . LYS A 1 355 ? -11.148 20.000 20.163 1.00 83.75 355 LYS A CA 1
ATOM 2905 C C . LYS A 1 355 ? -10.078 20.592 21.065 1.00 83.75 355 LYS A C 1
ATOM 2907 O O . LYS A 1 355 ? -9.513 21.629 20.663 1.00 83.75 355 LYS A O 1
#

Secondary structure (DSSP, 8-state):
--------------PPPEEEEEEEEETTEEEEEEEE--TTT-SS--EEEEEGGG-S------HHHHHHHHHHHHTTSSS--------HHHHHHHHHHHHHHHHHHHHHHHHHHHHHHTTTEEEB-SS-TTSBPPHHHHHHHHHHT--SSS-TTTT-EEEEEETTT--EEEEEHHHHHTT----TTTSHHHHHHHHHHHHHHHHHHHTT-S-TTSPPEEEEEHHHH-TT----TT-EEEEEEEEEEE-TTSPEEEEEEEEE-GGG-SSIIIIIHHHHHHTT-TT--TTSHHHHHHHHHHHHHHHHHHHHHHHHHHHGGGTEEEEEEETTS-GGGHHHHHHHHHHHHH----GGGG-

Radius of gyration: 33.3 Å; chains: 1; bounding box: 89×78×72 Å